Protein AF-A0A2S6S237-F1 (afdb_monomer_lite)

Sequence (365 aa):
MLPDSLKNNLSKVLPYLIGISIPSLVIGPAVMGIVLGISTVLLFCYPKQEKMFSFVKKSFSSPLTITLIIMLVFWFTSSMLSIDPIRSLEKWLRTIVLIIFSLFIYGRFAEEEHDRVIAIKTMVISTALVAILLGILMVGQKLYYQQIILFENLINWSRESNSLCLFMHCDLSRYKDFSQVLMCLLPIVIFSFKAESKRFRWLILSSIPFIIWIALYTETKSAALAAICGIMFLAIWLLIKKIKEKYAPTLILLLLTSLVFSTISFIKLLPQDVELKNNPNGIREYNIPFNIIGEHRQIIWSFSYDRFLQRPWLGFGPDVSGDIPGAKETVKGWHPSKYEKENPNWTENQRNFWNQEYIPSHPHS

Foldseek 3Di:
DDPLVVLVVLLLCLLLLLLLLLLCCQVNPVSSVVSLVSSLVSLVSHPPVVQLVVQLVVVCPDPVVVVVVVVLVLQLVLLCQFPHNVVLVVVSVVVVVVVSSVSSVVSVCVVDVPSVVSNLLSNLLSLLVSLLVVLVLLVVLVVVVVVCVVCVVPDPDDPDDPVVVVSVPPPLLSCLVVLLSLLLCLVSLVVCCPDDDPVSVVSSVSSVVSSVSSNVSNVRPNSVVSNVVVVVVVVLVVVLVPDDVVCSVVVVVVVVVVVVVVVVVVLVQAFQCQVCPPPPVQATDHSDDCVVPNPLVSSLVNVQVVQCVVPVRSGNGPPCCCVPPQQQDQRGNPDPVPCCVVCVPDDPVRVVVVSRDGSPPDPPD

Radius of gyration: 25.21 Å; chains: 1; bounding box: 72×55×65 Å

Secondary structure (DSSP, 8-state):
---HHHHHHHHHHHHHHHHHHTGGGGT-HHHHHHHHHHHHHHHTT-TTHHHHHHHHHHHTTSHHHHHHHHHHHHHHHHHHTSSSHHHHHHHHHHHHHHHHHHHHHHHHHHH-HHHHHHHHHHHHHHHHHHHHHHHHHHHHHHHHHHHHHHHHTT-------HHHHHHHT--GGGGHHHHHHHHHHHHHHHHGGG-S-HHHHHHHHHHHHHHHHHHHHTT-HHHHHHHHHHHHHHHHHHHHHHS-TTTHHHHHHHHHHHHHHHHHHHHTTS-S-TT-TT-TT-PPP-SS-TTTS-HHHHHHHHHHHHHHHHSTTT-S-TT-GGGSTTTTSB-TT---TTHHHH-TT--HHHHHHHT--BTT--S--

pLDDT: mean 78.23, std 15.14, range [26.08, 94.38]

Structure (mmCIF, N/CA/C/O backbone):
data_AF-A0A2S6S237-F1
#
_entry.id   AF-A0A2S6S237-F1
#
loop_
_atom_site.group_PDB
_atom_site.id
_atom_site.type_symbol
_atom_site.label_atom_id
_atom_site.label_alt_id
_atom_site.label_comp_id
_atom_site.label_asym_id
_atom_site.label_entity_id
_atom_site.label_seq_id
_atom_site.pdbx_PDB_ins_code
_atom_site.Cartn_x
_atom_site.Cartn_y
_atom_site.Cartn_z
_atom_site.occupancy
_atom_site.B_iso_or_equiv
_atom_site.auth_seq_id
_atom_site.auth_comp_id
_atom_site.auth_asym_id
_atom_site.auth_atom_id
_atom_site.pdbx_PDB_model_num
ATOM 1 N N . MET A 1 1 ? -27.966 -23.802 13.157 1.00 54.94 1 MET A N 1
ATOM 2 C CA . MET A 1 1 ? -27.940 -22.395 13.617 1.00 54.94 1 MET A CA 1
ATOM 3 C C . MET A 1 1 ? -27.073 -22.322 14.866 1.00 54.94 1 MET A C 1
ATOM 5 O O . MET A 1 1 ? -27.343 -23.062 15.800 1.00 54.94 1 MET A O 1
ATOM 9 N N . LEU A 1 2 ? -26.003 -21.520 14.867 1.00 62.53 2 LEU A N 1
ATOM 10 C CA . LEU A 1 2 ? -25.169 -21.323 16.063 1.00 62.53 2 LEU A CA 1
ATOM 11 C C . LEU A 1 2 ? -25.986 -20.616 17.166 1.00 62.53 2 LEU A C 1
ATOM 13 O O . LEU A 1 2 ? -26.713 -19.680 16.821 1.00 62.53 2 LEU A O 1
ATOM 17 N N . PRO A 1 3 ? -25.862 -21.010 18.450 1.00 75.56 3 PRO A N 1
ATOM 18 C CA . PRO A 1 3 ? -26.519 -20.321 19.560 1.00 75.56 3 PRO A CA 1
ATOM 19 C C . PRO A 1 3 ? -26.090 -18.853 19.616 1.00 75.56 3 PRO A C 1
ATOM 21 O O . PRO A 1 3 ? -24.909 -18.544 19.427 1.00 75.56 3 PRO A O 1
ATOM 24 N N . ASP A 1 4 ? -27.015 -17.943 19.915 1.00 70.38 4 ASP A N 1
ATOM 25 C CA . ASP A 1 4 ? -26.717 -16.505 19.901 1.00 70.38 4 ASP A CA 1
ATOM 26 C C . ASP A 1 4 ? -25.685 -16.100 20.964 1.00 70.38 4 ASP A C 1
ATOM 28 O O . ASP A 1 4 ? -24.886 -15.197 20.728 1.00 70.38 4 ASP A O 1
ATOM 32 N N . SER A 1 5 ? -25.599 -16.833 22.079 1.00 70.31 5 SER A N 1
ATOM 33 C CA . SER A 1 5 ? -24.532 -16.676 23.078 1.00 70.31 5 SER A CA 1
ATOM 34 C C . SER A 1 5 ? -23.140 -16.975 22.506 1.00 70.31 5 SER A C 1
ATOM 36 O O . SER A 1 5 ? -22.177 -16.260 22.792 1.00 70.31 5 SER A O 1
ATOM 38 N N . LEU A 1 6 ? -23.035 -17.992 21.646 1.00 70.69 6 LEU A N 1
ATOM 39 C CA . LEU A 1 6 ? -21.782 -18.407 21.023 1.00 70.69 6 LEU A CA 1
ATOM 40 C C . LEU A 1 6 ? -21.370 -17.436 19.908 1.00 70.69 6 LEU A C 1
ATOM 42 O O . LEU A 1 6 ? -20.205 -17.044 19.846 1.00 70.69 6 LEU A O 1
ATOM 46 N N . LYS A 1 7 ? -22.329 -16.949 19.105 1.00 73.25 7 LYS A N 1
ATOM 47 C CA . LYS A 1 7 ? -22.095 -15.861 18.134 1.00 73.25 7 LYS A CA 1
ATOM 48 C C . LYS A 1 7 ? -21.594 -14.587 18.813 1.00 73.25 7 LYS A C 1
ATOM 50 O O . LYS A 1 7 ? -20.672 -13.943 18.316 1.00 73.25 7 LYS A O 1
ATOM 55 N N . ASN A 1 8 ? -22.165 -14.240 19.967 1.00 75.12 8 ASN A N 1
ATOM 56 C CA . ASN A 1 8 ? -21.772 -13.039 20.697 1.00 75.12 8 ASN A CA 1
ATOM 57 C C . ASN A 1 8 ? -20.334 -13.150 21.229 1.00 75.12 8 ASN A C 1
ATOM 59 O O . ASN A 1 8 ? -19.550 -12.214 21.089 1.00 75.12 8 ASN A O 1
ATOM 63 N N . ASN A 1 9 ? -19.948 -14.310 21.768 1.00 78.44 9 ASN A N 1
ATOM 64 C CA . ASN A 1 9 ? -18.576 -14.546 22.224 1.00 78.44 9 ASN A CA 1
ATOM 65 C C . ASN A 1 9 ? -17.568 -14.564 21.068 1.00 78.44 9 ASN A C 1
ATOM 67 O O . ASN A 1 9 ? -16.509 -13.949 21.180 1.00 78.44 9 ASN A O 1
ATOM 71 N N . LEU A 1 10 ? -17.917 -15.185 19.939 1.00 76.31 10 LEU A N 1
ATOM 72 C CA . LEU A 1 10 ? -17.090 -15.180 18.730 1.00 76.31 10 LEU A CA 1
ATOM 73 C C . LEU A 1 10 ? -16.900 -13.764 18.167 1.00 76.31 10 LEU A C 1
ATOM 75 O O . LEU A 1 10 ? -15.798 -13.400 17.756 1.00 76.31 10 LEU A O 1
ATOM 79 N N . SER A 1 11 ? -17.938 -12.925 18.225 1.00 75.44 11 SER A N 1
ATOM 80 C CA . SER A 1 11 ? -17.853 -11.540 17.754 1.00 75.44 11 SER A CA 1
ATOM 81 C C . SER A 1 11 ? -16.895 -10.663 18.568 1.00 75.44 11 SER A C 1
ATOM 83 O O . SER A 1 11 ? -16.343 -9.712 18.024 1.00 75.44 11 SER A O 1
ATOM 85 N N . LYS A 1 12 ? -16.616 -11.008 19.835 1.00 84.12 12 LYS A N 1
ATOM 86 C CA . LYS A 1 12 ? -15.636 -10.288 20.670 1.00 84.12 12 LYS A CA 1
ATOM 87 C C . LYS A 1 12 ? -14.191 -10.507 20.218 1.00 84.12 12 LYS A C 1
ATOM 89 O O . LYS A 1 12 ? -13.335 -9.682 20.515 1.00 84.12 12 LYS A O 1
ATOM 94 N N . VAL A 1 13 ? -13.912 -11.603 19.509 1.00 89.12 13 VAL A N 1
ATOM 95 C CA . VAL A 1 13 ? -12.567 -11.933 19.003 1.00 89.12 13 VAL A CA 1
ATOM 96 C C . VAL A 1 13 ? -12.245 -11.155 17.722 1.00 89.12 13 VAL A C 1
ATOM 98 O O . VAL A 1 13 ? -11.087 -10.845 17.449 1.00 89.12 13 VAL A O 1
ATOM 101 N N . LEU A 1 14 ? -13.275 -10.776 16.964 1.00 89.81 14 LEU A N 1
ATOM 102 C CA . LEU A 1 14 ? -13.166 -10.059 15.695 1.00 89.81 14 LEU A CA 1
ATOM 103 C C . LEU A 1 14 ? -12.233 -8.828 15.727 1.00 89.81 14 LEU A C 1
ATOM 105 O O . LEU A 1 14 ? -11.327 -8.778 14.894 1.00 89.81 14 LEU A O 1
ATOM 109 N N . PRO A 1 15 ? -12.380 -7.848 16.644 1.00 91.31 15 PRO A N 1
ATOM 110 C CA . PRO A 1 15 ? -11.513 -6.669 16.647 1.00 91.31 15 PRO A CA 1
ATOM 111 C C . PRO A 1 15 ? -10.037 -7.018 16.881 1.00 91.31 15 PRO A C 1
ATOM 113 O O . PRO A 1 15 ? -9.161 -6.344 16.340 1.00 91.31 15 PRO A O 1
ATOM 116 N N . TYR A 1 16 ? -9.742 -8.092 17.621 1.00 93.81 16 TYR A N 1
ATOM 117 C CA . TYR A 1 16 ? -8.368 -8.554 17.814 1.00 93.81 16 TYR A CA 1
ATOM 118 C C . TYR A 1 16 ? -7.780 -9.126 16.525 1.00 93.81 16 TYR A C 1
ATOM 120 O O . TYR A 1 16 ? -6.659 -8.777 16.161 1.00 93.81 16 TYR A O 1
ATOM 128 N N . LEU A 1 17 ? -8.542 -9.953 15.803 1.00 93.31 17 LEU A N 1
ATOM 129 C CA . LEU A 1 17 ? -8.098 -10.521 14.527 1.00 93.31 17 LEU A CA 1
ATOM 130 C C . LEU A 1 17 ? -7.900 -9.440 13.461 1.00 93.31 17 LEU A C 1
ATOM 132 O O . LEU A 1 17 ? -6.879 -9.443 12.775 1.00 93.31 17 LEU A O 1
ATOM 136 N N . ILE A 1 18 ? -8.808 -8.460 13.384 1.00 92.06 18 ILE A N 1
ATOM 137 C CA . ILE A 1 18 ? -8.638 -7.300 12.498 1.00 92.06 18 ILE A CA 1
ATOM 138 C C . ILE A 1 18 ? -7.366 -6.531 12.877 1.00 92.06 18 ILE A C 1
ATOM 140 O O . ILE A 1 18 ? -6.578 -6.197 11.995 1.00 92.06 18 ILE A O 1
ATOM 144 N N . GLY A 1 19 ? -7.115 -6.302 14.169 1.00 91.25 19 GLY A N 1
ATOM 145 C CA . GLY A 1 19 ? -5.905 -5.617 14.627 1.00 91.25 19 GLY A CA 1
ATOM 146 C C . GLY A 1 19 ? -4.604 -6.370 14.313 1.00 91.25 19 GLY A C 1
ATOM 147 O O . GLY A 1 19 ? -3.621 -5.746 13.928 1.00 91.25 19 GLY A O 1
ATOM 148 N N . ILE A 1 20 ? -4.596 -7.702 14.429 1.00 94.38 20 ILE A N 1
ATOM 149 C CA . ILE A 1 20 ? -3.418 -8.557 14.164 1.00 94.38 20 ILE A CA 1
ATOM 150 C C . ILE A 1 20 ? -3.176 -8.765 12.661 1.00 94.38 20 ILE A C 1
ATOM 152 O O . ILE A 1 20 ? -2.055 -9.077 12.254 1.00 94.38 20 ILE A O 1
ATOM 156 N N . SER A 1 21 ? -4.201 -8.576 11.827 1.00 92.56 21 SER A N 1
ATOM 157 C CA . SER A 1 21 ? -4.123 -8.862 10.393 1.00 92.56 21 SER A CA 1
ATOM 158 C C . SER A 1 21 ? -2.950 -8.160 9.702 1.00 92.56 21 SER A C 1
ATOM 160 O O . SER A 1 21 ? -2.139 -8.830 9.069 1.00 92.56 21 SER A O 1
ATOM 162 N N . ILE A 1 22 ? -2.785 -6.847 9.878 1.00 90.19 22 ILE A N 1
ATOM 163 C CA . ILE A 1 22 ? -1.736 -6.090 9.182 1.00 90.19 22 ILE A CA 1
ATOM 164 C C . ILE A 1 22 ? -0.331 -6.499 9.666 1.00 90.19 22 ILE A C 1
ATOM 166 O O . ILE A 1 22 ? 0.509 -6.810 8.822 1.00 90.19 22 ILE A O 1
ATOM 170 N N . PRO A 1 23 ? -0.044 -6.595 10.982 1.00 91.56 23 PRO A N 1
ATOM 171 C CA . PRO A 1 23 ? 1.282 -7.014 11.447 1.00 91.56 23 PRO A CA 1
ATOM 172 C C . PRO A 1 23 ? 1.649 -8.454 11.086 1.00 91.56 23 PRO A C 1
ATOM 174 O O . PRO A 1 23 ? 2.832 -8.764 10.974 1.00 91.56 23 PRO A O 1
ATOM 177 N N . SER A 1 24 ? 0.664 -9.325 10.835 1.00 92.19 24 SER A N 1
ATOM 178 C CA . SER A 1 24 ? 0.921 -10.696 10.372 1.00 92.19 24 SER A CA 1
ATOM 179 C C . SER A 1 24 ? 1.557 -10.774 8.975 1.00 92.19 24 SER A C 1
ATOM 181 O O . SER A 1 24 ? 2.115 -11.814 8.620 1.00 92.19 24 SER A O 1
ATOM 183 N N . LEU A 1 25 ? 1.569 -9.667 8.217 1.00 90.19 25 LEU A N 1
ATOM 184 C CA . LEU A 1 25 ? 2.283 -9.558 6.942 1.00 90.19 25 LEU A CA 1
ATOM 185 C C . LEU A 1 25 ? 3.783 -9.856 7.077 1.00 90.19 25 LEU A C 1
ATOM 187 O O . LEU A 1 25 ? 4.385 -10.315 6.111 1.00 90.19 25 LEU A O 1
ATOM 191 N N . VAL A 1 26 ? 4.371 -9.664 8.265 1.00 88.88 26 VAL A N 1
ATOM 192 C CA . VAL A 1 26 ? 5.769 -10.039 8.533 1.00 88.88 26 VAL A CA 1
ATOM 193 C C . VAL A 1 26 ? 6.033 -11.527 8.273 1.00 88.88 26 VAL A C 1
ATOM 195 O O . VAL A 1 26 ? 7.129 -11.889 7.871 1.00 88.88 26 VAL A O 1
ATOM 198 N N . ILE A 1 27 ? 5.031 -12.389 8.475 1.00 88.31 27 ILE A N 1
ATOM 199 C CA . ILE A 1 27 ? 5.134 -13.831 8.211 1.00 88.31 27 ILE A CA 1
ATOM 200 C C . ILE A 1 27 ? 4.902 -14.105 6.721 1.00 88.31 27 ILE A C 1
ATOM 202 O O . ILE A 1 27 ? 5.556 -14.955 6.124 1.00 88.31 27 ILE A O 1
ATOM 206 N N . GLY A 1 28 ? 3.966 -13.372 6.118 1.00 86.31 28 GLY A N 1
ATOM 207 C CA . GLY A 1 28 ? 3.741 -13.357 4.680 1.00 86.31 28 GLY A CA 1
ATOM 208 C C . GLY A 1 28 ? 2.303 -12.983 4.301 1.00 86.31 28 GLY A C 1
ATOM 209 O O . GLY A 1 28 ? 1.390 -13.070 5.132 1.00 86.31 28 GLY A O 1
ATOM 210 N N . PRO A 1 29 ? 2.055 -12.619 3.028 1.00 85.50 29 PRO A N 1
ATOM 211 C CA . PRO A 1 29 ? 0.730 -12.202 2.557 1.00 85.50 29 PRO A CA 1
ATOM 212 C C . PRO A 1 29 ? -0.359 -13.267 2.740 1.00 85.50 29 PRO A C 1
ATOM 214 O O . PRO A 1 29 ? -1.517 -12.930 2.980 1.00 85.50 29 PRO A O 1
ATOM 217 N N . ALA A 1 30 ? 0.007 -14.551 2.662 1.00 88.50 30 ALA A N 1
ATOM 218 C CA . ALA A 1 30 ? -0.920 -15.662 2.864 1.00 88.50 30 ALA A CA 1
ATOM 219 C C . ALA A 1 30 ? -1.476 -15.694 4.296 1.00 88.50 30 ALA A C 1
ATOM 221 O O . ALA A 1 30 ? -2.680 -15.853 4.482 1.00 88.50 30 ALA A O 1
ATOM 222 N N . VAL A 1 31 ? -0.626 -15.476 5.305 1.00 91.06 31 VAL A N 1
ATOM 223 C CA . VAL A 1 31 ? -1.045 -15.469 6.716 1.00 91.06 31 VAL A CA 1
ATOM 224 C C . VAL A 1 31 ? -1.962 -14.283 6.995 1.00 91.06 31 VAL A C 1
ATOM 226 O O . VAL A 1 31 ? -3.029 -14.468 7.578 1.00 91.06 31 VAL A O 1
ATOM 229 N N . MET A 1 32 ? -1.617 -13.097 6.486 1.00 90.62 32 MET A N 1
ATOM 230 C CA . MET A 1 32 ? -2.509 -11.933 6.528 1.00 90.62 32 MET A CA 1
ATOM 231 C C . MET A 1 32 ? -3.868 -12.242 5.889 1.00 90.62 32 MET A C 1
ATOM 233 O O . MET A 1 32 ? -4.909 -11.939 6.475 1.00 90.62 32 MET A O 1
ATOM 237 N N . GLY A 1 33 ? -3.866 -12.886 4.719 1.00 88.00 33 GLY A N 1
ATOM 238 C CA . GLY A 1 33 ? -5.080 -13.314 4.028 1.00 88.00 33 GLY A CA 1
ATOM 239 C C . GLY A 1 33 ? -5.934 -14.275 4.858 1.00 88.00 33 GLY A C 1
ATOM 240 O O . GLY A 1 33 ? -7.145 -14.087 4.937 1.00 88.00 33 GLY A O 1
ATOM 241 N N . ILE A 1 34 ? -5.320 -15.251 5.533 1.00 91.19 34 ILE A N 1
ATOM 242 C CA . ILE A 1 34 ? -6.022 -16.198 6.414 1.00 91.19 34 ILE A CA 1
ATOM 243 C C . ILE A 1 34 ? -6.649 -15.468 7.607 1.00 91.19 34 ILE A C 1
ATOM 245 O O . ILE A 1 34 ? -7.831 -15.664 7.889 1.00 91.19 34 ILE A O 1
ATOM 249 N N . VAL A 1 35 ? -5.900 -14.592 8.286 1.00 93.06 35 VAL A N 1
ATOM 250 C CA . VAL A 1 35 ? -6.409 -13.832 9.443 1.00 93.06 35 VAL A CA 1
ATOM 251 C C . VAL A 1 35 ? -7.583 -12.931 9.036 1.00 93.06 35 VAL A C 1
ATOM 253 O O . VAL A 1 35 ? -8.603 -12.883 9.733 1.00 93.06 35 VAL A O 1
ATOM 256 N N . LEU A 1 36 ? -7.489 -12.260 7.884 1.00 89.38 36 LEU A N 1
ATOM 257 C CA . LEU A 1 36 ? -8.592 -11.469 7.328 1.00 89.38 36 LEU A CA 1
ATOM 258 C C . LEU A 1 36 ? -9.774 -12.343 6.896 1.00 89.38 36 LEU A C 1
ATOM 260 O O . LEU A 1 36 ? -10.922 -11.981 7.155 1.00 89.38 36 LEU A O 1
ATOM 264 N N . GLY A 1 37 ? -9.523 -13.507 6.298 1.00 89.12 37 GLY A N 1
ATOM 265 C CA . GLY A 1 37 ? -10.558 -14.463 5.907 1.00 89.12 37 GLY A CA 1
ATOM 266 C C . GLY A 1 37 ? -11.365 -14.952 7.109 1.00 89.12 37 GLY A C 1
ATOM 267 O O . GLY A 1 37 ? -12.593 -14.871 7.104 1.00 89.12 37 GLY A O 1
ATOM 268 N N . ILE A 1 38 ? -10.688 -15.345 8.192 1.00 90.62 38 ILE A N 1
ATOM 269 C CA . ILE A 1 38 ? -11.340 -15.727 9.455 1.00 90.62 38 ILE A CA 1
ATOM 270 C C . ILE A 1 38 ? -12.128 -14.542 10.028 1.00 90.62 38 ILE A C 1
ATOM 272 O O . ILE A 1 38 ? -13.285 -14.701 10.417 1.00 90.62 38 ILE A O 1
ATOM 276 N N . SER A 1 39 ? -11.545 -13.339 10.021 1.00 89.75 39 SER A N 1
ATOM 277 C CA . SER A 1 39 ? -12.241 -12.116 10.451 1.00 89.75 39 SER A CA 1
ATOM 278 C C . SER A 1 39 ? -13.519 -11.874 9.641 1.00 89.75 39 SER A C 1
ATOM 280 O O . SER A 1 39 ? -14.543 -11.495 10.201 1.00 89.75 39 SER A O 1
ATOM 282 N N . THR A 1 40 ? -13.494 -12.157 8.338 1.00 86.56 40 THR A N 1
ATOM 283 C CA . THR A 1 40 ? -14.654 -12.034 7.445 1.00 86.56 40 THR A CA 1
ATOM 284 C C . THR A 1 40 ? -15.767 -12.992 7.838 1.00 86.56 40 THR A C 1
ATOM 286 O O . THR A 1 40 ? -16.915 -12.580 7.994 1.00 86.56 40 THR A O 1
ATOM 289 N N . VAL A 1 41 ? -15.437 -14.265 8.059 1.00 88.19 41 VAL A N 1
ATOM 290 C CA . VAL A 1 41 ? -16.420 -15.273 8.480 1.00 88.19 41 VAL A CA 1
ATOM 291 C C . VAL A 1 41 ? -17.057 -14.879 9.815 1.00 88.19 41 VAL A C 1
ATOM 293 O O . VAL A 1 41 ? -18.275 -14.974 9.971 1.00 88.19 41 VAL A O 1
ATOM 296 N N . LEU A 1 42 ? -16.263 -14.362 10.756 1.00 87.31 42 LEU A N 1
ATOM 297 C CA . LEU A 1 42 ? -16.761 -13.896 12.052 1.00 87.31 42 LEU A CA 1
ATOM 298 C C . LEU A 1 42 ? -17.639 -12.645 11.940 1.00 87.31 42 LEU A C 1
ATOM 300 O O . LEU A 1 42 ? -18.628 -12.529 12.665 1.00 87.31 42 LEU A O 1
ATOM 304 N N . LEU A 1 43 ? -17.326 -11.742 11.009 1.00 86.75 43 LEU A N 1
ATOM 305 C CA . LEU A 1 43 ? -18.140 -10.565 10.705 1.00 86.75 43 LEU A CA 1
ATOM 306 C C . LEU A 1 43 ? -19.552 -10.970 10.248 1.00 86.75 43 LEU A C 1
ATOM 308 O O . LEU A 1 43 ? -20.537 -10.417 10.735 1.00 86.75 43 LEU A O 1
ATOM 312 N N . PHE A 1 44 ? -19.664 -12.000 9.403 1.00 83.81 44 PHE A N 1
ATOM 313 C CA . PHE A 1 44 ? -20.946 -12.581 8.973 1.00 83.81 44 PHE A CA 1
ATOM 314 C C . PHE A 1 44 ? -21.590 -13.526 9.999 1.00 83.81 44 PHE A C 1
ATOM 316 O O . PHE A 1 44 ? -22.696 -14.010 9.774 1.00 83.81 44 PHE A O 1
ATOM 323 N N . CYS A 1 45 ? -20.950 -13.787 11.139 1.00 82.38 45 CYS A N 1
ATOM 324 C CA . CYS A 1 45 ? -21.567 -14.480 12.277 1.00 82.38 45 CYS A CA 1
ATOM 325 C C . CYS A 1 45 ? -22.123 -13.506 13.328 1.00 82.38 45 CYS A C 1
ATOM 327 O O . CYS A 1 45 ? -22.737 -13.939 14.305 1.00 82.38 45 CYS A O 1
ATOM 329 N N . TYR A 1 46 ? -21.909 -12.200 13.152 1.00 80.12 46 TYR A N 1
ATOM 330 C CA . TYR A 1 46 ? -22.319 -11.170 14.102 1.00 80.12 46 TYR A CA 1
ATOM 331 C C . TYR A 1 46 ? -23.851 -11.129 14.262 1.00 80.12 46 TYR A C 1
ATOM 333 O O . TYR A 1 46 ? -24.543 -11.216 13.259 1.00 80.12 46 TYR A O 1
ATOM 341 N N . PRO A 1 47 ? -24.427 -10.993 15.470 1.00 76.75 47 PRO A N 1
ATOM 342 C CA . PRO A 1 47 ? -25.885 -10.995 15.636 1.00 76.75 47 PRO A CA 1
ATOM 343 C C . PRO A 1 47 ? -26.606 -9.736 15.114 1.00 76.75 47 PRO A C 1
ATOM 345 O O . PRO A 1 47 ? -27.736 -9.853 14.655 1.00 76.75 47 PRO A O 1
ATOM 348 N N . LYS A 1 48 ? -25.994 -8.537 15.120 1.00 79.88 48 LYS A N 1
ATOM 349 C CA . LYS A 1 48 ? -26.659 -7.294 14.648 1.00 79.88 48 LYS A CA 1
ATOM 350 C C . LYS A 1 48 ? -26.330 -6.961 13.181 1.00 79.88 48 LYS A C 1
ATOM 352 O O . LYS A 1 48 ? -26.007 -5.817 12.859 1.00 79.88 48 LYS A O 1
ATOM 357 N N . GLN A 1 49 ? -26.382 -7.952 12.287 1.00 80.62 49 GLN A N 1
ATOM 358 C CA . GLN A 1 49 ? -26.010 -7.766 10.870 1.00 80.62 49 GLN A CA 1
ATOM 359 C C . GLN A 1 49 ? -26.874 -6.720 10.184 1.00 80.62 49 GLN A C 1
ATOM 361 O O . GLN A 1 49 ? -26.358 -5.923 9.415 1.00 80.62 49 GLN A O 1
ATOM 366 N N . GLU A 1 50 ? -28.166 -6.676 10.498 1.00 82.88 50 GLU A N 1
ATOM 367 C CA . GLU A 1 50 ? -29.115 -5.759 9.864 1.00 82.88 50 GLU A CA 1
ATOM 368 C C . GLU A 1 50 ? -28.677 -4.295 9.977 1.00 82.88 50 GLU A C 1
ATOM 370 O O . GLU A 1 50 ? -28.739 -3.553 8.998 1.00 82.88 50 GLU A O 1
ATOM 375 N N . LYS A 1 51 ? -28.138 -3.893 11.136 1.00 82.00 51 LYS A N 1
ATOM 376 C CA . LYS A 1 51 ? -27.606 -2.539 11.339 1.00 82.00 51 LYS A CA 1
ATOM 377 C C . LYS A 1 51 ? -26.378 -2.282 10.472 1.00 82.00 51 LYS A C 1
ATOM 379 O O . LYS A 1 51 ? -26.330 -1.279 9.766 1.00 82.00 51 LYS A O 1
ATOM 384 N N . MET A 1 52 ? -25.447 -3.233 10.434 1.00 83.00 52 MET A N 1
ATOM 385 C CA . MET A 1 52 ? -24.262 -3.172 9.575 1.00 83.00 52 MET A CA 1
ATOM 386 C C . MET A 1 52 ? -24.638 -3.093 8.084 1.00 83.00 52 MET A C 1
ATOM 388 O O . MET A 1 52 ? -24.119 -2.246 7.360 1.00 83.00 52 MET A O 1
ATOM 392 N N . PHE A 1 53 ? -25.585 -3.911 7.620 1.00 85.44 53 PHE A N 1
ATOM 393 C CA . PHE A 1 53 ? -26.098 -3.858 6.248 1.00 85.44 53 PHE A CA 1
ATOM 394 C C . PHE A 1 53 ? -26.804 -2.532 5.955 1.00 85.44 53 PHE A C 1
ATOM 396 O O . PHE A 1 53 ? -26.620 -1.968 4.876 1.00 85.44 53 PHE A O 1
ATOM 403 N N . SER A 1 54 ? -27.566 -1.996 6.912 1.00 85.94 54 SER A N 1
ATOM 404 C CA . SER A 1 54 ? -28.206 -0.687 6.767 1.00 85.94 54 SER A CA 1
ATOM 405 C C . SER A 1 54 ? -27.175 0.437 6.629 1.00 85.94 54 SER A C 1
ATOM 407 O O . SER A 1 54 ? -27.335 1.308 5.773 1.00 85.94 54 SER A O 1
ATOM 409 N N . PHE A 1 55 ? -26.074 0.373 7.387 1.00 86.25 55 PHE A N 1
ATOM 410 C CA . PHE A 1 55 ? -24.958 1.306 7.288 1.00 86.25 55 PHE A CA 1
ATOM 411 C C . PHE A 1 55 ? -24.282 1.223 5.915 1.00 86.25 55 PHE A C 1
ATOM 413 O O . PHE A 1 55 ? -24.066 2.248 5.262 1.00 86.25 55 PHE A O 1
ATOM 420 N N . VAL A 1 56 ? -23.997 0.008 5.439 1.00 86.19 56 VAL A N 1
ATOM 421 C CA . VAL A 1 56 ? -23.396 -0.212 4.117 1.00 86.19 56 VAL A CA 1
ATOM 422 C C . VAL A 1 56 ? -24.320 0.327 3.024 1.00 86.19 56 VAL A C 1
ATOM 424 O O . VAL A 1 56 ? -23.879 1.109 2.184 1.00 86.19 56 VAL A O 1
ATOM 427 N N . LYS A 1 57 ? -25.622 0.025 3.090 1.00 88.50 57 LYS A N 1
ATOM 428 C CA . LYS A 1 57 ? -26.632 0.545 2.156 1.00 88.50 57 LYS A CA 1
ATOM 429 C C . LYS A 1 57 ? -26.683 2.074 2.154 1.00 88.50 57 LYS A C 1
ATOM 431 O O . LYS A 1 57 ? -26.737 2.679 1.089 1.00 88.50 57 LYS A O 1
ATOM 436 N N . LYS A 1 58 ? -26.624 2.705 3.328 1.00 87.81 58 LYS A N 1
ATOM 437 C CA . LYS A 1 58 ? -26.592 4.170 3.454 1.00 87.81 58 LYS A CA 1
ATOM 438 C C . LYS A 1 58 ? -25.296 4.759 2.886 1.00 87.81 58 LYS A C 1
ATOM 440 O O . LYS A 1 58 ? -25.320 5.829 2.284 1.00 87.81 58 LYS A O 1
ATOM 445 N N . SER A 1 59 ? -24.184 4.037 3.020 1.00 87.19 59 SER A N 1
ATOM 446 C CA . SER A 1 59 ? -22.881 4.441 2.478 1.00 87.19 59 SER A CA 1
ATOM 447 C C . SER A 1 59 ? -22.865 4.488 0.950 1.00 87.19 59 SER A C 1
ATOM 449 O O . SER A 1 59 ? -22.154 5.317 0.387 1.00 87.19 59 SER A O 1
ATOM 451 N N . PHE A 1 60 ? -23.685 3.680 0.268 1.00 85.81 60 PHE A N 1
ATOM 452 C CA . PHE A 1 60 ? -23.814 3.721 -1.195 1.00 85.81 60 PHE A CA 1
ATOM 453 C C . PHE A 1 60 ? -24.366 5.044 -1.739 1.00 85.81 60 PHE A C 1
ATOM 455 O O . PHE A 1 60 ? -24.094 5.384 -2.886 1.00 85.81 60 PHE A O 1
ATOM 462 N N . SER A 1 61 ? -25.080 5.823 -0.924 1.00 86.88 61 SER A N 1
ATOM 463 C CA . SER A 1 61 ? -25.588 7.144 -1.315 1.00 86.88 61 SER A CA 1
ATOM 464 C C . SER A 1 61 ? -24.585 8.282 -1.084 1.00 86.88 61 SER A C 1
ATOM 466 O O . SER A 1 61 ? -24.878 9.429 -1.415 1.00 86.88 61 SER A O 1
ATOM 468 N N . SER A 1 62 ? -23.412 8.001 -0.506 1.00 88.12 62 SER A N 1
ATOM 469 C CA . SER A 1 62 ? -22.370 9.011 -0.302 1.00 88.12 62 SER A CA 1
ATOM 470 C C . SER A 1 62 ? -21.787 9.476 -1.644 1.00 88.12 62 SER A C 1
ATOM 472 O O . SER A 1 62 ? -21.474 8.622 -2.480 1.00 88.12 62 SER A O 1
ATOM 474 N N . PRO A 1 63 ? -21.534 10.787 -1.843 1.00 87.06 63 PRO A N 1
ATOM 475 C CA . PRO A 1 63 ? -20.849 11.299 -3.033 1.00 87.06 63 PRO A CA 1
ATOM 476 C C . PRO A 1 63 ? -19.520 10.589 -3.322 1.00 87.06 63 PRO A C 1
ATOM 478 O O . PRO A 1 63 ? -19.187 10.355 -4.478 1.00 87.06 63 PRO A O 1
ATOM 481 N N . LEU A 1 64 ? -18.791 10.188 -2.275 1.00 85.75 64 LEU A N 1
ATOM 482 C CA . LEU A 1 64 ? -17.527 9.458 -2.402 1.00 85.75 64 LEU A CA 1
ATOM 483 C C . LEU A 1 64 ? -17.741 8.037 -2.943 1.00 85.75 64 LEU A C 1
ATOM 485 O O . LEU A 1 64 ? -16.976 7.556 -3.771 1.00 85.75 64 LEU A O 1
ATOM 489 N N . THR A 1 65 ? -18.801 7.357 -2.514 1.00 88.50 65 THR A N 1
ATOM 490 C CA . THR A 1 65 ? -19.114 6.020 -3.031 1.00 88.50 65 THR A CA 1
ATOM 491 C C . THR A 1 65 ? -19.582 6.092 -4.480 1.00 88.50 65 THR A C 1
ATOM 493 O O . THR A 1 65 ? -19.225 5.229 -5.274 1.00 88.50 65 THR A O 1
ATOM 496 N N . ILE A 1 66 ? -20.308 7.148 -4.856 1.00 89.56 66 ILE A N 1
ATOM 497 C CA . ILE A 1 66 ? -20.707 7.387 -6.248 1.00 89.56 66 ILE A CA 1
ATOM 498 C C . ILE A 1 66 ? -19.471 7.591 -7.133 1.00 89.56 66 ILE A C 1
ATOM 500 O O . ILE A 1 66 ? -19.369 6.953 -8.179 1.00 89.56 66 ILE A O 1
ATOM 504 N N . THR A 1 67 ? -18.500 8.413 -6.716 1.00 90.88 67 THR A N 1
ATOM 505 C CA . THR A 1 67 ? -17.257 8.590 -7.488 1.00 90.88 67 THR A CA 1
ATOM 506 C C . THR A 1 67 ? -16.445 7.299 -7.573 1.00 90.88 67 THR A C 1
ATOM 508 O O . THR A 1 67 ? -15.927 6.986 -8.645 1.00 90.88 67 THR A O 1
ATOM 511 N N . LEU A 1 68 ? -16.390 6.504 -6.498 1.00 91.44 68 LEU A N 1
ATOM 512 C CA . LEU A 1 68 ? -15.779 5.171 -6.525 1.00 91.44 68 LEU A CA 1
ATOM 513 C C . LEU A 1 68 ? -16.489 4.223 -7.499 1.00 91.44 68 LEU A C 1
ATOM 515 O O . LEU A 1 68 ? -15.815 3.515 -8.239 1.00 91.44 68 LEU A O 1
ATOM 519 N N . ILE A 1 69 ? -17.824 4.214 -7.539 1.00 92.00 69 ILE A N 1
ATOM 520 C CA . ILE A 1 69 ? -18.591 3.390 -8.487 1.00 92.00 69 ILE A CA 1
ATOM 521 C C . ILE A 1 69 ? -18.293 3.817 -9.922 1.00 92.00 69 ILE A C 1
ATOM 523 O O . ILE A 1 69 ? -18.010 2.961 -10.756 1.00 92.00 69 ILE A O 1
ATOM 527 N N . ILE A 1 70 ? -18.295 5.123 -10.206 1.00 92.00 70 ILE A N 1
ATOM 528 C CA . ILE A 1 70 ? -17.941 5.650 -11.531 1.00 92.00 70 ILE A CA 1
ATOM 529 C C . ILE A 1 70 ? -16.534 5.177 -11.920 1.00 92.00 70 ILE A C 1
ATOM 531 O O . ILE A 1 70 ? -16.350 4.622 -13.002 1.00 92.00 70 ILE A O 1
ATOM 535 N N . MET A 1 71 ? -15.555 5.315 -11.019 1.00 90.94 71 MET A N 1
ATOM 536 C CA . MET A 1 71 ? -14.190 4.830 -11.238 1.00 90.94 71 MET A CA 1
ATOM 537 C C . MET A 1 71 ? -14.155 3.319 -11.517 1.00 90.94 71 MET A C 1
ATOM 539 O O . MET A 1 71 ? -13.504 2.890 -12.468 1.00 90.94 71 MET A O 1
ATOM 543 N N . LEU A 1 72 ? -14.884 2.510 -10.740 1.00 92.31 72 LEU A N 1
ATOM 544 C CA . LEU A 1 72 ? -14.960 1.059 -10.927 1.00 92.31 72 LEU A CA 1
ATOM 545 C C . LEU A 1 72 ? -15.600 0.669 -12.265 1.00 92.31 72 LEU A C 1
ATOM 547 O O . LEU A 1 72 ? -15.169 -0.318 -12.856 1.00 92.31 72 LEU A O 1
ATOM 551 N N . VAL A 1 73 ? -16.572 1.435 -12.768 1.00 92.38 73 VAL A N 1
ATOM 552 C CA . VAL A 1 73 ? -17.181 1.231 -14.096 1.00 92.38 73 VAL A CA 1
ATOM 553 C C . VAL A 1 73 ? -16.186 1.547 -15.216 1.00 92.38 73 VAL A C 1
ATOM 555 O O . VAL A 1 73 ? -16.057 0.774 -16.170 1.00 92.38 73 VAL A O 1
ATOM 558 N N . PHE A 1 74 ? -15.422 2.636 -15.090 1.00 90.81 74 PHE A N 1
ATOM 559 C CA . PHE A 1 74 ? -14.339 2.929 -16.033 1.00 90.81 74 PHE A CA 1
ATOM 560 C C . PHE A 1 74 ? -13.266 1.836 -16.011 1.00 90.81 74 PHE A C 1
ATOM 562 O O . PHE A 1 74 ? -12.830 1.377 -17.067 1.00 90.81 74 PHE A O 1
ATOM 569 N N . TRP A 1 75 ? -12.886 1.354 -14.826 1.00 90.94 75 TRP A N 1
ATOM 570 C CA . TRP A 1 75 ? -11.927 0.258 -14.689 1.00 90.94 75 TRP A CA 1
ATOM 571 C C . TRP A 1 75 ? -12.463 -1.073 -15.210 1.00 90.94 75 TRP A C 1
ATOM 573 O O . TRP A 1 75 ? -11.693 -1.849 -15.767 1.00 90.94 75 TRP A O 1
ATOM 583 N N . PHE A 1 76 ? -13.763 -1.337 -15.083 1.00 93.31 76 PHE A N 1
ATOM 584 C CA . PHE A 1 76 ? -14.396 -2.508 -15.686 1.00 93.31 76 PHE A CA 1
ATOM 585 C C . PHE A 1 76 ? -14.278 -2.460 -17.210 1.00 93.31 76 PHE A C 1
ATOM 587 O O . PHE A 1 76 ? -13.833 -3.420 -17.834 1.00 93.31 76 PHE A O 1
ATOM 594 N N . THR A 1 77 ? -14.591 -1.303 -17.796 1.00 91.88 77 THR A N 1
ATOM 595 C CA . THR A 1 77 ? -14.477 -1.068 -19.242 1.00 91.88 77 THR A CA 1
ATOM 596 C C . THR A 1 77 ? -13.028 -1.221 -19.714 1.00 91.88 77 THR A C 1
ATOM 598 O O . THR A 1 77 ? -12.764 -1.898 -20.705 1.00 91.88 77 THR A O 1
ATOM 601 N N . SER A 1 78 ? -12.075 -0.661 -18.965 1.00 91.25 78 SER A N 1
ATOM 602 C CA . SER A 1 78 ? -10.635 -0.841 -19.195 1.00 91.25 78 SER A CA 1
ATOM 603 C C . SER A 1 78 ? -10.206 -2.311 -19.095 1.00 91.25 78 SER A C 1
ATOM 605 O O . SER A 1 78 ? -9.438 -2.782 -19.927 1.00 91.25 78 SER A O 1
ATOM 607 N N . SER A 1 79 ? -10.743 -3.062 -18.128 1.00 91.75 79 SER A N 1
ATOM 608 C CA . SER A 1 79 ? -10.426 -4.484 -17.931 1.00 91.75 79 SER A CA 1
ATOM 609 C C . SER A 1 79 ? -10.972 -5.362 -19.058 1.00 91.75 79 SER A C 1
ATOM 611 O O . SER A 1 79 ? -10.287 -6.278 -19.493 1.00 91.75 79 SER A O 1
ATOM 613 N N . MET A 1 80 ? -12.171 -5.065 -19.572 1.00 91.44 80 MET A N 1
ATOM 614 C CA . MET A 1 80 ? -12.753 -5.748 -20.738 1.00 91.44 80 MET A CA 1
ATOM 615 C C . MET A 1 80 ? -11.927 -5.535 -22.012 1.00 91.44 80 MET A C 1
ATOM 617 O O . MET A 1 80 ? -11.797 -6.444 -22.825 1.00 91.44 80 MET A O 1
ATOM 621 N N . LEU A 1 81 ? -11.373 -4.332 -22.180 1.00 89.56 81 LEU A N 1
ATOM 622 C CA . LEU A 1 81 ? -10.579 -3.926 -23.347 1.00 89.56 81 LEU A CA 1
ATOM 623 C C . LEU A 1 81 ? -9.064 -4.109 -23.133 1.00 89.56 81 LEU A C 1
ATOM 625 O O . LEU A 1 81 ? -8.248 -3.578 -23.897 1.00 89.56 81 LEU A O 1
ATOM 629 N N . SER A 1 82 ? -8.700 -4.845 -22.081 1.00 90.31 82 SER A N 1
ATOM 630 C CA . SER A 1 82 ? -7.323 -5.157 -21.719 1.00 90.31 82 SER A CA 1
ATOM 631 C C . SER A 1 82 ? -6.664 -6.101 -22.726 1.00 90.31 82 SER A C 1
ATOM 633 O O . SER A 1 82 ? -7.341 -6.817 -23.463 1.00 90.31 82 SER A O 1
ATOM 635 N N . ILE A 1 83 ? -5.329 -6.120 -22.735 1.00 88.00 83 ILE A N 1
ATOM 636 C CA . ILE A 1 83 ? -4.539 -7.127 -23.465 1.00 88.00 83 ILE A CA 1
ATOM 637 C C . ILE A 1 83 ? -4.833 -8.535 -22.924 1.00 88.00 83 ILE A C 1
ATOM 639 O O . ILE A 1 83 ? -4.959 -9.476 -23.703 1.00 88.00 83 ILE A O 1
ATOM 643 N N . ASP A 1 84 ? -4.979 -8.658 -21.603 1.00 89.38 84 ASP A N 1
ATOM 644 C CA . ASP A 1 84 ? -5.391 -9.889 -20.926 1.00 89.38 84 ASP A CA 1
ATOM 645 C C . ASP A 1 84 ? -6.646 -9.606 -20.083 1.00 89.38 84 ASP A C 1
ATOM 647 O O . ASP A 1 84 ? -6.551 -9.217 -18.910 1.00 89.38 84 ASP A O 1
ATOM 651 N N . PRO A 1 85 ? -7.845 -9.770 -20.675 1.00 90.44 85 PRO A N 1
ATOM 652 C CA . PRO A 1 85 ? -9.094 -9.488 -19.985 1.00 90.44 85 PRO A CA 1
ATOM 653 C C . PRO A 1 85 ? -9.303 -10.353 -18.744 1.00 90.44 85 PRO A C 1
ATOM 655 O O . PRO A 1 85 ? -9.837 -9.864 -17.753 1.00 90.44 85 PRO A O 1
ATOM 658 N N . ILE A 1 86 ? -8.876 -11.620 -18.759 1.00 92.38 86 ILE A N 1
ATOM 659 C CA . ILE A 1 86 ? -9.127 -12.555 -17.652 1.00 92.38 86 ILE A CA 1
ATOM 660 C C . ILE A 1 86 ? -8.343 -12.108 -16.420 1.00 92.38 86 ILE A C 1
ATOM 662 O O . ILE A 1 86 ? -8.926 -11.934 -15.344 1.00 92.38 86 ILE A O 1
ATOM 666 N N . ARG A 1 87 ? -7.041 -11.852 -16.585 1.00 87.81 87 ARG A N 1
ATOM 667 C CA . ARG A 1 87 ? -6.184 -11.387 -15.491 1.00 87.81 87 ARG A CA 1
ATOM 668 C C . ARG A 1 87 ? -6.625 -10.021 -14.970 1.00 87.81 87 ARG A C 1
ATOM 670 O O . ARG A 1 87 ? -6.741 -9.827 -13.758 1.00 87.81 87 ARG A O 1
ATOM 677 N N . SER A 1 88 ? -6.926 -9.082 -15.867 1.00 91.50 88 SER A N 1
ATOM 678 C CA . SER A 1 88 ? -7.409 -7.753 -15.481 1.00 91.50 88 SER A CA 1
ATOM 679 C C . SER A 1 88 ? -8.736 -7.810 -14.715 1.00 91.50 88 SER A C 1
ATOM 681 O O . SER A 1 88 ? -8.885 -7.131 -13.694 1.00 91.50 88 SER A O 1
ATOM 683 N N . LEU A 1 89 ? -9.679 -8.654 -15.146 1.00 93.06 89 LEU A N 1
ATOM 684 C CA . LEU A 1 89 ? -10.957 -8.844 -14.456 1.00 93.06 89 LEU A CA 1
ATOM 685 C C . LEU A 1 89 ? -10.800 -9.487 -13.085 1.00 93.06 89 LEU A C 1
ATOM 687 O O . LEU A 1 89 ? -11.484 -9.069 -12.150 1.00 93.06 89 LEU A O 1
ATOM 691 N N . GLU A 1 90 ? -9.900 -10.461 -12.938 1.00 92.62 90 GLU A N 1
ATOM 692 C CA . GLU A 1 90 ? -9.590 -11.064 -11.640 1.00 92.62 90 GLU A CA 1
ATOM 693 C C . GLU A 1 90 ? -9.155 -9.984 -10.635 1.00 92.62 90 GLU A C 1
ATOM 695 O O . GLU A 1 90 ? -9.664 -9.927 -9.510 1.00 92.62 90 GLU A O 1
ATOM 700 N N . LYS A 1 91 ? -8.257 -9.074 -11.041 1.00 89.44 91 LYS A N 1
ATOM 701 C CA . LYS A 1 91 ? -7.780 -7.990 -10.164 1.00 89.44 91 LYS A CA 1
ATOM 702 C C . LYS A 1 91 ? -8.846 -6.935 -9.894 1.00 89.44 91 LYS A C 1
ATOM 704 O O . LYS A 1 91 ? -8.956 -6.457 -8.758 1.00 89.44 91 LYS A O 1
ATOM 709 N N . TRP A 1 92 ? -9.650 -6.592 -10.896 1.00 93.25 92 TRP A N 1
ATOM 710 C CA . TRP A 1 92 ? -10.793 -5.699 -10.723 1.00 93.25 92 TRP A CA 1
ATOM 711 C C . TRP A 1 92 ? -11.793 -6.269 -9.706 1.00 93.25 92 TRP A C 1
ATOM 713 O O . TRP A 1 92 ? -12.141 -5.594 -8.733 1.00 93.25 92 TRP A O 1
ATOM 723 N N . LEU A 1 93 ? -12.167 -7.544 -9.854 1.00 93.50 93 LEU A N 1
ATOM 724 C CA . LEU A 1 93 ? -13.078 -8.233 -8.943 1.00 93.50 93 LEU A CA 1
ATOM 725 C C . LEU A 1 93 ? -12.495 -8.311 -7.528 1.00 93.50 93 LEU A C 1
ATOM 727 O O . LEU A 1 93 ? -13.182 -7.988 -6.557 1.00 93.50 93 LEU A O 1
ATOM 731 N N . ARG A 1 94 ? -11.212 -8.668 -7.398 1.00 89.88 94 ARG A N 1
ATOM 732 C CA . ARG A 1 94 ? -10.508 -8.683 -6.108 1.00 89.88 94 ARG A CA 1
ATOM 733 C C . ARG A 1 94 ? -10.561 -7.317 -5.419 1.00 89.88 94 ARG A C 1
ATOM 735 O O . ARG A 1 94 ? -10.776 -7.255 -4.210 1.00 89.88 94 ARG A O 1
ATOM 742 N N . THR A 1 95 ? -10.401 -6.231 -6.173 1.00 91.00 95 THR A N 1
ATOM 743 C CA . THR A 1 95 ? -10.478 -4.861 -5.643 1.00 91.00 95 THR A CA 1
ATOM 744 C C . THR A 1 95 ? -11.881 -4.541 -5.126 1.00 91.00 95 THR A C 1
ATOM 746 O O . THR A 1 95 ? -12.017 -4.012 -4.023 1.00 91.00 95 THR A O 1
ATOM 749 N N . ILE A 1 96 ? -12.930 -4.928 -5.858 1.00 91.81 96 ILE A N 1
ATOM 750 C CA . ILE A 1 96 ? -14.324 -4.765 -5.412 1.00 91.81 96 ILE A CA 1
ATOM 751 C C . ILE A 1 96 ? -14.581 -5.527 -4.116 1.00 91.81 96 ILE A C 1
ATOM 753 O O . ILE A 1 96 ? -15.126 -4.958 -3.169 1.00 91.81 96 ILE A O 1
ATOM 757 N N . VAL A 1 97 ? -14.156 -6.791 -4.049 1.00 90.25 97 VAL A N 1
ATOM 758 C CA . VAL A 1 97 ? -14.312 -7.620 -2.848 1.00 90.25 97 VAL A CA 1
ATOM 759 C C . VAL A 1 97 ? -13.628 -6.963 -1.647 1.00 90.25 97 VAL A C 1
ATOM 761 O O . VAL A 1 97 ? -14.235 -6.873 -0.582 1.00 90.25 97 VAL A O 1
ATOM 764 N N . LEU A 1 98 ? -12.412 -6.432 -1.819 1.00 88.56 98 LEU A N 1
ATOM 765 C CA . LEU A 1 98 ? -11.687 -5.724 -0.758 1.00 88.56 98 LEU A CA 1
ATOM 766 C C . LEU A 1 98 ? -12.388 -4.432 -0.312 1.00 88.56 98 LEU A C 1
ATOM 768 O O . LEU A 1 98 ? -12.446 -4.166 0.890 1.00 88.56 98 LEU A O 1
ATOM 772 N N . ILE A 1 99 ? -12.944 -3.645 -1.239 1.00 90.69 99 ILE A N 1
ATOM 773 C CA . ILE A 1 99 ? -13.698 -2.421 -0.914 1.00 90.69 99 ILE A CA 1
ATOM 774 C C . ILE A 1 99 ? -14.957 -2.769 -0.115 1.00 90.69 99 ILE A C 1
ATOM 776 O O . ILE A 1 99 ? -15.179 -2.204 0.957 1.00 90.69 99 ILE A O 1
ATOM 780 N N . ILE A 1 100 ? -15.757 -3.721 -0.601 1.00 88.38 100 ILE A N 1
ATOM 781 C CA . ILE A 1 100 ? -16.986 -4.165 0.069 1.00 88.38 100 ILE A CA 1
ATOM 782 C C . ILE A 1 100 ? -16.657 -4.700 1.464 1.00 88.38 100 ILE A C 1
ATOM 784 O O . ILE A 1 100 ? -17.276 -4.298 2.448 1.00 88.38 100 ILE A O 1
ATOM 788 N N . PHE A 1 101 ? -15.641 -5.553 1.569 1.00 87.56 101 PHE A N 1
ATOM 789 C CA . PHE A 1 101 ? -15.193 -6.097 2.844 1.00 87.56 101 PHE A CA 1
ATOM 790 C C . PHE A 1 101 ? -14.760 -5.002 3.831 1.00 87.56 101 PHE A C 1
ATOM 792 O O . PHE A 1 101 ? -15.171 -5.006 4.994 1.00 87.56 101 PHE A O 1
ATOM 799 N N . SER A 1 102 ? -14.001 -4.015 3.354 1.00 89.50 102 SER A N 1
ATOM 800 C CA . SER A 1 102 ? -13.568 -2.870 4.161 1.00 89.50 102 SER A CA 1
ATOM 801 C C . SER A 1 102 ? -14.751 -2.026 4.649 1.00 89.50 102 SER A C 1
ATOM 803 O O . SER A 1 102 ? -14.755 -1.583 5.798 1.00 89.50 102 SER A O 1
ATOM 805 N N . LEU A 1 103 ? -15.787 -1.849 3.818 1.00 89.19 103 LEU A N 1
ATOM 806 C CA . LEU A 1 103 ? -17.026 -1.163 4.204 1.00 89.19 103 LEU A CA 1
ATOM 807 C C . LEU A 1 103 ? -17.778 -1.911 5.308 1.00 89.19 103 LEU A C 1
ATOM 809 O O . LEU A 1 103 ? -18.292 -1.272 6.225 1.00 89.19 103 LEU A O 1
ATOM 813 N N . PHE A 1 104 ? -17.818 -3.244 5.265 1.00 88.94 104 PHE A N 1
ATOM 814 C CA . PHE A 1 104 ? -18.441 -4.036 6.328 1.00 88.94 104 PHE A CA 1
ATOM 815 C C . PHE A 1 104 ? -17.665 -3.945 7.650 1.00 88.94 104 PHE A C 1
ATOM 817 O O . PHE A 1 104 ? -18.280 -3.739 8.700 1.00 88.94 104 PHE A O 1
ATOM 824 N N . ILE A 1 105 ? -16.327 -4.018 7.616 1.00 89.31 105 ILE A N 1
ATOM 825 C CA . ILE A 1 105 ? -15.494 -3.772 8.808 1.00 89.31 105 ILE A CA 1
ATOM 826 C C . ILE A 1 105 ? -15.759 -2.368 9.362 1.00 89.31 105 ILE A C 1
ATOM 828 O O . ILE A 1 105 ? -15.945 -2.190 10.567 1.00 89.31 105 ILE A O 1
ATOM 832 N N . TYR A 1 106 ? -15.810 -1.362 8.490 1.00 88.94 106 TYR A N 1
ATOM 833 C CA . TYR A 1 106 ? -16.078 0.006 8.912 1.00 88.94 106 TYR A CA 1
ATOM 834 C C . TYR A 1 106 ? -17.481 0.157 9.514 1.00 88.94 106 TYR A C 1
ATOM 836 O O . TYR A 1 106 ? -17.624 0.785 10.560 1.00 88.94 106 TYR A O 1
ATOM 844 N N . GLY A 1 107 ? -18.496 -0.488 8.931 1.00 86.69 107 GLY A N 1
ATOM 845 C CA . GLY A 1 107 ? -19.850 -0.533 9.485 1.00 86.69 107 GLY A CA 1
ATOM 846 C C . GLY A 1 107 ? -19.895 -1.154 10.883 1.00 86.69 107 GLY A C 1
ATOM 847 O O . GLY A 1 107 ? -20.575 -0.633 11.764 1.00 86.69 107 GLY A O 1
ATOM 848 N N . ARG A 1 108 ? -19.103 -2.205 11.141 1.00 85.19 108 ARG A N 1
ATOM 849 C CA . ARG A 1 108 ? -18.943 -2.772 12.493 1.00 85.19 108 ARG A CA 1
ATOM 850 C C . ARG A 1 108 ? -18.373 -1.747 13.477 1.00 85.19 108 ARG A C 1
ATOM 852 O O . ARG A 1 108 ? -18.892 -1.621 14.584 1.00 85.19 108 ARG A O 1
ATOM 859 N N . PHE A 1 109 ? -17.324 -1.029 13.078 1.00 88.19 109 PHE A N 1
ATOM 860 C CA . PHE A 1 109 ? -16.670 -0.012 13.908 1.00 88.19 109 PHE A CA 1
ATOM 861 C C . PHE A 1 109 ? -17.488 1.268 14.091 1.00 88.19 109 PHE A C 1
ATOM 863 O O . PHE A 1 109 ? -17.255 1.995 15.057 1.00 88.19 109 PHE A O 1
ATOM 870 N N . ALA A 1 110 ? -18.418 1.556 13.180 1.00 84.62 110 ALA A N 1
ATOM 871 C CA . ALA A 1 110 ? -19.359 2.661 13.313 1.00 84.62 110 ALA A CA 1
ATOM 872 C C . ALA A 1 110 ? -20.436 2.370 14.371 1.00 84.62 110 ALA A C 1
ATOM 874 O O . ALA A 1 110 ? -20.843 3.280 15.086 1.00 84.62 110 ALA A O 1
ATOM 875 N N . GLU A 1 111 ? -20.865 1.111 14.494 1.00 83.19 111 GLU A N 1
ATOM 876 C CA . GLU A 1 111 ? -21.894 0.697 15.456 1.00 83.19 111 GLU A CA 1
ATOM 877 C C . GLU A 1 111 ? -21.354 0.508 16.881 1.00 83.19 111 GLU A C 1
ATOM 879 O O . GLU A 1 111 ? -22.029 0.861 17.843 1.00 83.19 111 GLU A O 1
ATOM 884 N N . GLU A 1 112 ? -20.151 -0.054 17.041 1.00 83.56 112 GLU A N 1
ATOM 885 C CA . GLU A 1 112 ? -19.554 -0.304 18.361 1.00 83.56 112 GLU A CA 1
ATOM 886 C C . GLU A 1 112 ? -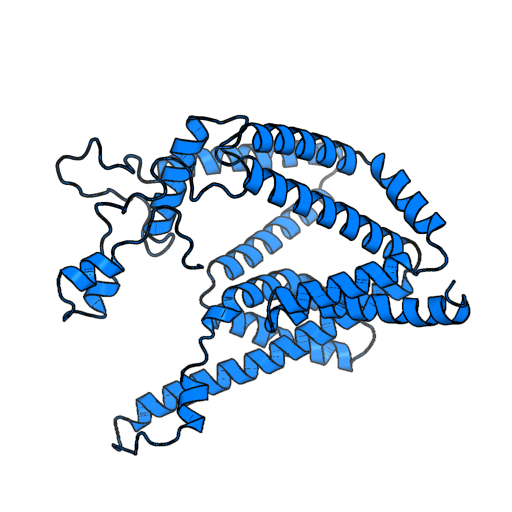18.178 0.372 18.465 1.00 83.56 112 GLU A C 1
ATOM 888 O O . GLU A 1 112 ? -17.149 -0.171 18.049 1.00 83.56 112 GLU A O 1
ATOM 893 N N . GLU A 1 113 ? -18.142 1.560 19.073 1.00 84.19 113 GLU A N 1
ATOM 894 C CA . GLU A 1 113 ? -16.904 2.325 19.278 1.00 84.19 113 GLU A CA 1
ATOM 895 C C . GLU A 1 113 ? -15.854 1.543 20.086 1.00 84.19 113 GLU A C 1
ATOM 897 O O . GLU A 1 113 ? -14.651 1.646 19.828 1.00 84.19 113 GLU A O 1
ATOM 902 N N . HIS A 1 114 ? -16.302 0.715 21.028 1.00 87.44 114 HIS A N 1
ATOM 903 C CA . HIS A 1 114 ? -15.432 -0.138 21.828 1.00 87.44 114 HIS A CA 1
ATOM 904 C C . HIS A 1 114 ? -14.591 -1.094 20.962 1.00 87.44 114 HIS A C 1
ATOM 906 O O . HIS A 1 114 ? -13.378 -1.202 21.157 1.00 87.44 114 HIS A O 1
ATOM 912 N N . ASP A 1 115 ? -15.196 -1.725 19.952 1.00 88.12 115 ASP A N 1
ATOM 913 C CA . ASP A 1 115 ? -14.504 -2.659 19.056 1.00 88.12 115 ASP A CA 1
ATOM 914 C C . ASP A 1 115 ? -13.462 -1.944 18.196 1.00 88.12 115 ASP A C 1
ATOM 916 O O . ASP A 1 115 ? -12.362 -2.460 17.990 1.00 88.12 115 ASP A O 1
ATOM 920 N N . ARG A 1 116 ? -13.770 -0.720 17.752 1.00 89.19 116 ARG A N 1
ATOM 921 C CA . ARG A 1 116 ? -12.821 0.139 17.033 1.00 89.19 116 ARG A CA 1
ATOM 922 C C . ARG A 1 116 ? -11.590 0.437 17.887 1.00 89.19 116 ARG A C 1
ATOM 924 O O . ARG A 1 116 ? -10.460 0.314 17.413 1.00 89.19 116 ARG A O 1
ATOM 931 N N . VAL A 1 117 ? -11.797 0.819 19.149 1.00 88.94 117 VAL A N 1
ATOM 932 C CA . VAL A 1 117 ? -10.699 1.123 20.081 1.00 88.94 117 VAL A CA 1
ATOM 933 C C . VAL A 1 117 ? -9.852 -0.123 20.350 1.00 88.94 117 VAL A C 1
ATOM 935 O O . VAL A 1 117 ? -8.623 -0.024 20.350 1.00 88.94 117 VAL A O 1
ATOM 938 N N . ILE A 1 118 ? -10.474 -1.293 20.534 1.00 91.00 118 ILE A N 1
ATOM 939 C CA . ILE A 1 118 ? -9.747 -2.562 20.698 1.00 91.00 118 ILE A CA 1
ATOM 940 C C . ILE A 1 118 ? -8.940 -2.903 19.448 1.00 91.00 118 ILE A C 1
ATOM 942 O O . ILE A 1 118 ? -7.769 -3.263 19.579 1.00 91.00 118 ILE A O 1
ATOM 946 N N . ALA A 1 119 ? -9.521 -2.783 18.254 1.00 92.12 119 ALA A N 1
ATOM 947 C CA . ALA A 1 119 ? -8.831 -3.111 17.011 1.00 92.12 119 ALA A CA 1
ATOM 948 C C . ALA A 1 119 ? -7.591 -2.232 16.805 1.00 92.12 119 ALA A C 1
ATOM 950 O O . ALA A 1 119 ? -6.504 -2.754 16.555 1.00 92.12 119 ALA A O 1
ATOM 951 N N . ILE A 1 120 ? -7.717 -0.915 17.013 1.00 89.81 120 ILE A N 1
ATOM 952 C CA . ILE A 1 120 ? -6.588 0.023 16.913 1.00 89.81 120 ILE A CA 1
ATOM 953 C C . ILE A 1 120 ? -5.523 -0.288 17.970 1.00 89.81 120 ILE A C 1
ATOM 955 O O . ILE A 1 120 ? -4.340 -0.364 17.638 1.00 89.81 120 ILE A O 1
ATOM 959 N N . LYS A 1 121 ? -5.914 -0.504 19.234 1.00 90.81 121 LYS A N 1
ATOM 960 C CA . LYS A 1 121 ? -4.961 -0.852 20.304 1.00 90.81 121 LYS A CA 1
ATOM 961 C C . LYS A 1 121 ? -4.216 -2.145 19.984 1.00 90.81 121 LYS A C 1
ATOM 963 O O . LYS A 1 121 ? -2.996 -2.182 20.107 1.00 90.81 121 LYS A O 1
ATOM 968 N N . THR A 1 122 ? -4.932 -3.178 19.548 1.00 93.06 122 THR A N 1
ATOM 969 C CA . THR A 1 122 ? -4.343 -4.467 19.170 1.00 93.06 122 THR A CA 1
ATOM 970 C C . THR A 1 122 ? -3.386 -4.311 17.993 1.00 93.06 122 THR A C 1
ATOM 972 O O . THR A 1 122 ? -2.277 -4.839 18.047 1.00 93.06 122 THR A O 1
ATOM 975 N N . MET A 1 123 ? -3.765 -3.535 16.974 1.00 93.69 123 MET A N 1
ATOM 976 C CA . MET A 1 123 ? -2.910 -3.233 15.823 1.00 93.69 123 MET A CA 1
ATOM 977 C C . MET A 1 123 ? -1.621 -2.533 16.245 1.00 93.69 123 MET A C 1
ATOM 979 O O . MET A 1 123 ? -0.539 -2.954 15.850 1.00 93.69 123 MET A O 1
ATOM 983 N N . VAL A 1 124 ? -1.705 -1.508 17.094 1.00 92.75 124 VAL A N 1
ATOM 984 C CA . VAL A 1 124 ? -0.525 -0.769 17.567 1.00 92.75 124 VAL A CA 1
ATOM 985 C C . VAL A 1 124 ? 0.383 -1.654 18.419 1.00 92.75 124 VAL A C 1
ATOM 987 O O . VAL A 1 124 ? 1.592 -1.652 18.205 1.00 92.75 124 VAL A O 1
ATOM 990 N N . ILE A 1 125 ? -0.179 -2.444 19.342 1.00 92.88 125 ILE A N 1
ATOM 991 C CA . ILE A 1 125 ? 0.603 -3.349 20.202 1.00 92.88 125 ILE A CA 1
ATOM 992 C C . ILE A 1 125 ? 1.322 -4.399 19.360 1.00 92.88 125 ILE A C 1
ATOM 994 O O . ILE A 1 125 ? 2.529 -4.571 19.503 1.00 92.88 125 ILE A O 1
ATOM 998 N N . SER A 1 126 ? 0.601 -5.082 18.471 1.00 93.81 126 SER A N 1
ATOM 999 C CA . SER A 1 126 ? 1.191 -6.117 17.618 1.00 93.81 126 SER A CA 1
ATOM 1000 C C . SER A 1 126 ? 2.233 -5.537 16.659 1.00 93.81 126 SER A C 1
ATOM 1002 O O . SER A 1 126 ? 3.320 -6.096 16.554 1.00 93.81 126 SER A O 1
ATOM 1004 N N . THR A 1 127 ? 1.974 -4.374 16.050 1.00 93.00 127 THR A N 1
ATOM 1005 C CA . THR A 1 127 ? 2.954 -3.673 15.199 1.00 93.00 127 THR A CA 1
ATOM 1006 C C . THR A 1 127 ? 4.223 -3.329 15.972 1.00 93.00 127 THR A C 1
ATOM 1008 O O . THR A 1 127 ? 5.323 -3.606 15.503 1.00 93.00 127 THR A O 1
ATOM 1011 N N . ALA A 1 128 ? 4.088 -2.751 17.166 1.00 92.56 128 ALA A N 1
ATOM 1012 C CA . ALA A 1 128 ? 5.226 -2.360 17.988 1.00 92.56 128 ALA A CA 1
ATOM 1013 C C . ALA A 1 128 ? 6.052 -3.568 18.444 1.00 92.56 128 ALA A C 1
ATOM 1015 O O . ALA A 1 128 ? 7.277 -3.525 18.367 1.00 92.56 128 ALA A O 1
ATOM 1016 N N . LEU A 1 129 ? 5.402 -4.658 18.865 1.00 93.00 129 LEU A N 1
ATOM 1017 C CA . LEU A 1 129 ? 6.092 -5.895 19.243 1.00 93.00 129 LEU A CA 1
ATOM 1018 C C . LEU A 1 129 ? 6.860 -6.496 18.064 1.00 93.00 129 LEU A C 1
ATOM 1020 O O . LEU A 1 129 ? 8.032 -6.838 18.216 1.00 93.00 129 LEU A O 1
ATOM 1024 N N . VAL A 1 130 ? 6.229 -6.577 16.889 1.00 92.94 130 VAL A N 1
ATOM 1025 C CA . VAL A 1 130 ? 6.880 -7.083 15.674 1.00 92.94 130 VAL A CA 1
ATOM 1026 C C . VAL A 1 130 ? 8.043 -6.179 15.266 1.00 92.94 130 VAL A C 1
ATOM 1028 O O . VAL A 1 130 ? 9.121 -6.687 14.974 1.00 92.94 130 VAL A O 1
ATOM 1031 N N . ALA A 1 131 ? 7.870 -4.855 15.294 1.00 92.12 131 ALA A N 1
ATOM 1032 C CA . ALA A 1 131 ? 8.930 -3.911 14.950 1.00 92.12 131 ALA A CA 1
ATOM 1033 C C . ALA A 1 131 ? 10.129 -4.014 15.903 1.00 92.12 131 ALA A C 1
ATOM 1035 O O . ALA A 1 131 ? 11.267 -4.029 15.444 1.00 92.12 131 ALA A O 1
ATOM 1036 N N . ILE A 1 132 ? 9.896 -4.131 17.214 1.00 93.12 132 ILE A N 1
ATOM 1037 C CA . ILE A 1 132 ? 10.971 -4.305 18.201 1.00 93.12 132 ILE A CA 1
ATOM 1038 C C . ILE A 1 132 ? 11.699 -5.632 17.962 1.00 93.12 132 ILE A C 1
ATOM 1040 O O . ILE A 1 132 ? 12.925 -5.648 17.887 1.00 93.12 132 ILE A O 1
ATOM 1044 N N . LEU A 1 133 ? 10.965 -6.736 17.802 1.00 91.31 133 LEU A N 1
ATOM 1045 C CA . LEU A 1 133 ? 11.561 -8.061 17.621 1.00 91.31 133 LEU A CA 1
ATOM 1046 C C . LEU A 1 133 ? 12.360 -8.152 16.313 1.00 91.31 133 LEU A C 1
ATOM 1048 O O . LEU A 1 133 ? 13.518 -8.566 16.329 1.00 91.31 133 LEU A O 1
ATOM 1052 N N . LEU A 1 134 ? 11.781 -7.699 15.197 1.00 89.12 134 LEU A N 1
ATOM 1053 C CA . LEU A 1 134 ? 12.457 -7.655 13.898 1.00 89.12 134 LEU A CA 1
ATOM 1054 C C . LEU A 1 134 ? 13.655 -6.697 13.926 1.00 89.12 134 LEU A C 1
ATOM 1056 O O . LEU A 1 134 ? 14.720 -7.012 13.403 1.00 89.12 134 LEU A O 1
ATOM 1060 N N . GLY A 1 135 ? 13.501 -5.543 14.572 1.00 88.38 135 GLY A N 1
ATOM 1061 C CA . GLY A 1 135 ? 14.560 -4.556 14.715 1.00 88.38 135 GLY A CA 1
ATOM 1062 C C . GLY A 1 135 ? 15.756 -5.087 15.507 1.00 88.38 135 GLY A C 1
ATOM 1063 O O . GLY A 1 135 ? 16.892 -4.904 15.075 1.00 88.38 135 GLY A O 1
ATOM 1064 N N . ILE A 1 136 ? 15.520 -5.805 16.611 1.00 89.06 136 ILE A N 1
ATOM 1065 C CA . ILE A 1 136 ? 16.579 -6.476 17.384 1.00 89.06 136 ILE A CA 1
ATOM 1066 C C . ILE A 1 136 ? 17.293 -7.527 16.526 1.00 89.06 136 I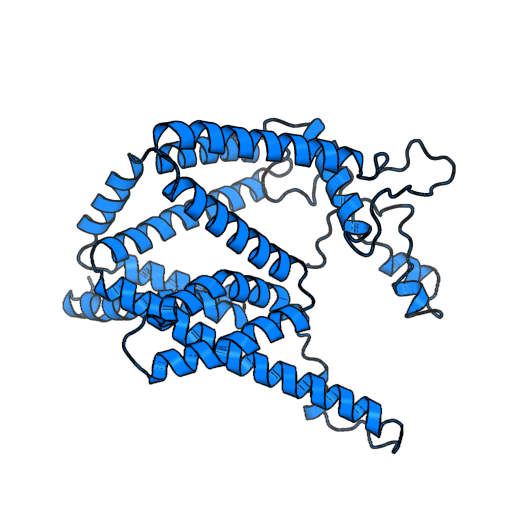LE A C 1
ATOM 1068 O O . ILE A 1 136 ? 18.524 -7.552 16.512 1.00 89.06 136 ILE A O 1
ATOM 1072 N N . LEU A 1 137 ? 16.547 -8.349 15.779 1.00 86.62 137 LEU A N 1
ATOM 1073 C CA . LEU A 1 137 ? 17.129 -9.343 14.867 1.00 86.62 137 LEU A CA 1
ATOM 1074 C C . LEU A 1 137 ? 18.030 -8.679 13.810 1.00 86.62 137 LEU A C 1
ATOM 1076 O O . LEU A 1 137 ? 19.170 -9.101 13.623 1.00 86.62 137 LEU A O 1
ATOM 1080 N N . MET A 1 138 ? 17.559 -7.593 13.189 1.00 85.94 138 MET A N 1
ATOM 1081 C CA . MET A 1 138 ? 18.316 -6.824 12.191 1.00 85.94 138 MET A CA 1
ATOM 1082 C C . MET A 1 138 ? 19.591 -6.196 12.763 1.00 85.94 138 MET A C 1
ATOM 1084 O O . MET A 1 138 ? 20.648 -6.234 12.130 1.00 85.94 138 MET A O 1
ATOM 1088 N N . VAL A 1 139 ? 19.511 -5.604 13.960 1.00 85.81 139 VAL A N 1
ATOM 1089 C CA . VAL A 1 139 ? 20.685 -5.038 14.643 1.00 85.81 139 VAL A CA 1
ATOM 1090 C C . VAL A 1 139 ? 21.690 -6.140 14.980 1.00 85.81 139 VAL A C 1
ATOM 1092 O O . VAL A 1 139 ? 22.876 -5.980 14.689 1.00 85.81 139 VAL A O 1
ATOM 1095 N N . GLY A 1 140 ? 21.223 -7.264 15.533 1.00 82.12 140 GLY A N 1
ATOM 1096 C CA . GLY A 1 140 ? 22.067 -8.412 15.868 1.00 82.12 140 GLY A CA 1
ATOM 1097 C C . GLY A 1 140 ? 22.833 -8.937 14.655 1.00 82.12 140 GLY A C 1
ATOM 1098 O O . GLY A 1 140 ? 24.044 -9.133 14.731 1.00 82.12 140 GLY A O 1
ATOM 1099 N N . GLN A 1 141 ? 22.167 -9.063 13.507 1.00 77.00 141 GLN A N 1
ATOM 1100 C CA . GLN A 1 141 ? 22.809 -9.497 12.268 1.00 77.00 141 GLN A CA 1
ATOM 1101 C C . GLN A 1 141 ? 23.830 -8.496 11.731 1.00 77.00 141 GLN A C 1
ATOM 1103 O O . GLN A 1 141 ? 24.907 -8.905 11.299 1.00 77.00 141 GLN A O 1
ATOM 1108 N N . LYS A 1 142 ? 23.542 -7.189 11.788 1.00 78.88 142 LYS A N 1
ATOM 1109 C CA . LYS A 1 142 ? 24.503 -6.164 11.353 1.00 78.88 142 LYS A CA 1
ATOM 1110 C C . LYS A 1 142 ? 25.767 -6.170 12.213 1.00 78.88 142 LYS A C 1
ATOM 1112 O O . LYS A 1 142 ? 26.867 -6.137 11.666 1.00 78.88 142 LYS A O 1
ATOM 1117 N N . LEU A 1 143 ? 25.608 -6.218 13.537 1.00 79.88 143 LEU A N 1
ATOM 1118 C CA . LEU A 1 143 ? 26.734 -6.272 14.473 1.00 79.88 143 LEU A CA 1
ATOM 1119 C C . LEU A 1 143 ? 27.553 -7.551 14.274 1.00 79.88 143 LEU A C 1
ATOM 1121 O O . LEU A 1 143 ? 28.779 -7.492 14.260 1.00 79.88 143 LEU A O 1
ATOM 1125 N N . TYR A 1 144 ? 26.885 -8.684 14.050 1.00 71.25 144 TYR A N 1
ATOM 1126 C CA . TYR A 1 144 ? 27.546 -9.956 13.7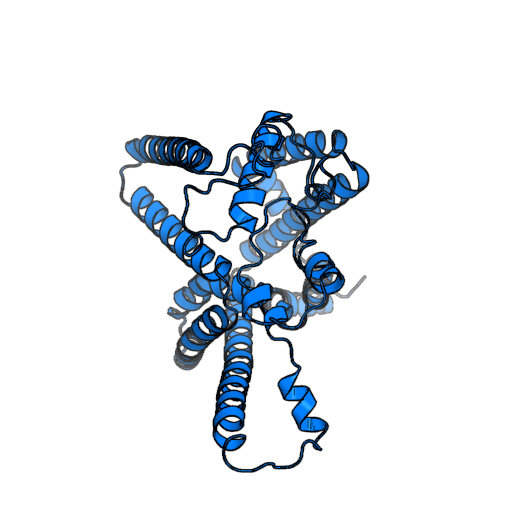78 1.00 71.25 144 TYR A CA 1
ATOM 1127 C C . TYR A 1 144 ? 28.339 -9.937 12.460 1.00 71.25 144 TYR A C 1
ATOM 1129 O O . TYR A 1 144 ? 29.500 -10.336 12.434 1.00 71.25 144 TYR A O 1
ATOM 1137 N N . TYR A 1 145 ? 27.761 -9.399 11.380 1.00 69.00 145 TYR A N 1
ATOM 1138 C CA . TYR A 1 145 ? 28.450 -9.254 10.093 1.00 69.00 145 TYR A CA 1
ATOM 1139 C C . TYR A 1 145 ? 29.684 -8.344 10.198 1.00 69.00 145 TYR A C 1
ATOM 1141 O O . TYR A 1 145 ? 30.744 -8.661 9.664 1.00 69.00 145 TYR A O 1
ATOM 1149 N N . GLN A 1 146 ? 29.575 -7.239 10.946 1.00 70.00 146 GLN A N 1
ATOM 1150 C CA . GLN A 1 146 ? 30.718 -6.365 11.225 1.00 70.00 146 GLN A CA 1
ATOM 1151 C C . GLN A 1 146 ? 31.808 -7.073 12.039 1.00 70.00 146 GLN A C 1
ATOM 1153 O O . GLN A 1 146 ? 32.988 -6.868 11.764 1.00 70.00 146 GLN A O 1
ATOM 1158 N N . GLN A 1 147 ? 31.436 -7.917 13.007 1.00 64.62 147 GLN A N 1
ATOM 1159 C CA . GLN A 1 147 ? 32.398 -8.710 13.774 1.00 64.62 147 GLN A CA 1
ATOM 1160 C C . GLN A 1 147 ? 33.113 -9.745 12.906 1.00 64.62 147 GLN A C 1
ATOM 1162 O O . GLN A 1 147 ? 34.326 -9.860 13.032 1.00 64.62 147 GLN A O 1
ATOM 1167 N N . ILE A 1 148 ? 32.414 -10.440 12.000 1.00 63.88 148 ILE A N 1
ATOM 1168 C CA . ILE A 1 148 ? 33.063 -11.368 11.060 1.00 63.88 148 ILE A CA 1
ATOM 1169 C C . ILE A 1 148 ? 34.074 -10.628 10.190 1.00 63.88 148 ILE A C 1
ATOM 1171 O O . ILE A 1 148 ? 35.224 -11.036 10.171 1.00 63.88 148 ILE A O 1
ATOM 1175 N N . ILE A 1 149 ? 33.714 -9.505 9.561 1.00 60.31 149 ILE A N 1
ATOM 1176 C CA . ILE A 1 149 ? 34.662 -8.741 8.724 1.00 60.31 149 ILE A CA 1
ATOM 1177 C C . ILE A 1 149 ? 35.896 -8.293 9.524 1.00 60.31 149 ILE A C 1
ATOM 1179 O O . ILE A 1 149 ? 37.016 -8.297 9.014 1.00 60.31 149 ILE A O 1
ATOM 1183 N N . LEU A 1 150 ? 35.707 -7.901 10.787 1.00 57.50 150 LEU A N 1
ATOM 1184 C CA . LEU A 1 150 ? 36.808 -7.490 11.659 1.00 57.50 150 LEU A CA 1
ATOM 1185 C C . LEU A 1 150 ? 37.687 -8.672 12.110 1.00 57.50 150 LEU A C 1
ATOM 1187 O O . LEU A 1 150 ? 38.896 -8.495 12.241 1.00 57.50 150 LEU A O 1
ATOM 1191 N N . PHE A 1 151 ? 37.112 -9.860 12.333 1.00 53.56 151 PHE A N 1
ATOM 1192 C CA . PHE A 1 151 ? 37.828 -11.053 12.811 1.00 53.56 151 PHE A CA 1
ATOM 1193 C C . PHE A 1 151 ? 38.377 -11.959 11.699 1.00 53.56 151 PHE A C 1
ATOM 1195 O O . PHE A 1 151 ? 39.361 -12.658 11.933 1.00 53.56 151 PHE A O 1
ATOM 1202 N N . GLU A 1 152 ? 37.812 -11.919 10.493 1.00 51.97 152 GLU A N 1
ATOM 1203 C CA . GLU A 1 152 ? 38.300 -12.634 9.303 1.00 51.97 152 GLU A CA 1
ATOM 1204 C C . GLU A 1 152 ? 39.680 -12.107 8.871 1.00 51.97 152 GLU A C 1
ATOM 1206 O O . GLU A 1 152 ? 40.514 -12.860 8.377 1.00 51.97 152 GLU A O 1
ATOM 1211 N N . ASN A 1 153 ? 39.989 -10.847 9.197 1.00 51.88 153 ASN A N 1
ATOM 1212 C CA . ASN A 1 153 ? 41.335 -10.281 9.069 1.00 51.88 153 ASN A CA 1
ATOM 1213 C C . ASN A 1 153 ? 42.333 -10.763 10.140 1.00 51.88 153 ASN A C 1
ATOM 1215 O O . ASN A 1 153 ? 43.524 -10.482 10.009 1.00 51.88 153 ASN A O 1
ATOM 1219 N N . LEU A 1 154 ? 41.890 -11.449 11.201 1.00 46.56 154 LEU A N 1
ATOM 1220 C CA . LEU A 1 154 ? 42.752 -11.837 12.322 1.00 46.56 154 LEU A CA 1
ATOM 1221 C C . LEU A 1 154 ? 42.946 -13.350 12.463 1.00 46.56 154 LEU A C 1
ATOM 1223 O O . LEU A 1 154 ? 44.033 -13.768 12.858 1.00 46.56 154 LEU A O 1
ATOM 1227 N N . ILE A 1 155 ? 41.939 -14.184 12.180 1.00 49.38 155 ILE A N 1
ATOM 1228 C CA . ILE A 1 155 ? 42.030 -15.639 12.385 1.00 49.38 155 ILE A CA 1
ATOM 1229 C C . ILE A 1 155 ? 41.167 -16.367 11.342 1.00 49.38 155 ILE A C 1
ATOM 1231 O O . ILE A 1 155 ? 39.952 -16.193 11.316 1.00 49.38 155 ILE A O 1
ATOM 1235 N N . ASN A 1 156 ? 41.796 -17.243 10.544 1.00 45.47 156 ASN A N 1
ATOM 1236 C CA . ASN A 1 156 ? 41.164 -18.281 9.709 1.00 45.47 156 ASN A CA 1
ATOM 1237 C C . ASN A 1 156 ? 40.407 -19.297 10.592 1.00 45.47 156 ASN A C 1
ATOM 1239 O O . ASN A 1 156 ? 40.829 -20.445 10.749 1.00 45.47 156 ASN A O 1
ATOM 1243 N N . TRP A 1 157 ? 39.328 -18.869 11.246 1.00 47.75 157 TRP A N 1
ATOM 1244 C CA . TRP A 1 157 ? 38.547 -19.717 12.138 1.00 47.75 157 TRP A CA 1
ATOM 1245 C C . TRP A 1 157 ? 37.381 -20.372 11.396 1.00 47.75 157 TRP A C 1
ATOM 1247 O O . TRP A 1 157 ? 36.773 -19.798 10.495 1.00 47.75 157 TRP A O 1
ATOM 1257 N N . SER A 1 158 ? 37.151 -21.635 11.734 1.00 45.34 158 SER A N 1
ATOM 1258 C CA . SER A 1 158 ? 36.544 -22.652 10.886 1.00 45.34 158 SER A CA 1
ATOM 1259 C C . SER A 1 158 ? 35.097 -22.382 10.467 1.00 45.34 158 SER A C 1
ATOM 1261 O O . SER A 1 158 ? 34.199 -22.062 11.245 1.00 45.34 158 SER A O 1
ATOM 1263 N N . ARG A 1 159 ? 34.879 -22.629 9.178 1.00 48.94 159 ARG A N 1
ATOM 1264 C CA . ARG A 1 159 ? 33.656 -22.474 8.389 1.00 48.94 159 ARG A CA 1
ATOM 1265 C C . ARG A 1 159 ? 32.654 -23.629 8.601 1.00 48.94 159 ARG A C 1
ATOM 1267 O O . ARG A 1 159 ? 32.047 -24.090 7.642 1.00 48.94 159 ARG A O 1
ATOM 1274 N N . GLU A 1 160 ? 32.495 -24.124 9.832 1.00 44.25 160 GLU A N 1
ATOM 1275 C CA . GLU A 1 160 ? 31.762 -25.378 10.123 1.00 44.25 160 GLU A CA 1
ATOM 1276 C C . GLU A 1 160 ? 30.761 -25.278 11.289 1.00 44.25 160 GLU A C 1
ATOM 1278 O O . GLU A 1 160 ? 30.699 -26.127 12.174 1.00 44.25 160 GLU A O 1
ATOM 1283 N N . SER A 1 161 ? 29.900 -24.260 11.292 1.00 50.00 161 SER A N 1
ATOM 1284 C CA . SER A 1 161 ? 28.688 -24.301 12.125 1.00 50.00 161 SER A CA 1
ATOM 1285 C C . SER A 1 161 ? 27.434 -24.059 11.283 1.00 50.00 161 SER A C 1
ATOM 1287 O O . SER A 1 161 ? 27.082 -22.938 10.919 1.00 50.00 161 SER A O 1
ATOM 1289 N N . ASN A 1 162 ? 26.729 -25.152 10.973 1.00 45.25 162 ASN A N 1
ATOM 1290 C CA . ASN A 1 162 ? 25.497 -25.158 10.170 1.00 45.25 162 ASN A CA 1
ATOM 1291 C C . ASN A 1 162 ? 24.358 -24.309 10.771 1.00 45.25 162 ASN A C 1
ATOM 1293 O O . ASN A 1 162 ? 23.506 -23.821 10.034 1.00 45.25 162 ASN A O 1
ATOM 1297 N N . SER A 1 163 ? 24.342 -24.080 12.088 1.00 47.81 163 SER A N 1
ATOM 1298 C CA . SER A 1 163 ? 23.370 -23.191 12.745 1.00 47.81 163 SER A CA 1
ATOM 1299 C C . SER A 1 163 ? 23.645 -21.702 12.493 1.00 47.81 163 SER A C 1
ATOM 1301 O O . SER A 1 163 ? 22.720 -20.892 12.503 1.00 47.81 163 SER A O 1
ATOM 1303 N N . LEU A 1 164 ? 24.901 -21.341 12.224 1.00 46.22 164 LEU A N 1
ATOM 1304 C CA . LEU A 1 164 ? 25.365 -19.968 12.015 1.00 46.22 164 LEU A CA 1
ATOM 1305 C C . LEU A 1 164 ? 25.220 -19.515 10.557 1.00 46.22 164 LEU A C 1
ATOM 1307 O O . LEU A 1 164 ? 24.865 -18.365 10.297 1.00 46.22 164 LEU A O 1
ATOM 1311 N N . CYS A 1 165 ? 25.373 -20.441 9.609 1.00 45.12 165 CYS A N 1
ATOM 1312 C CA . CYS A 1 165 ? 25.096 -20.198 8.191 1.00 45.12 165 CYS A CA 1
ATOM 1313 C C . CYS A 1 165 ? 23.619 -19.810 7.948 1.00 45.12 165 CYS A C 1
ATOM 1315 O O . CYS A 1 165 ? 23.318 -18.936 7.137 1.00 45.12 165 CYS A O 1
ATOM 1317 N N . LEU A 1 166 ? 22.698 -20.375 8.739 1.00 48.16 166 LEU A N 1
ATOM 1318 C CA . LEU A 1 166 ? 21.257 -20.105 8.670 1.00 48.16 166 LEU A CA 1
ATOM 1319 C C . LEU A 1 166 ? 20.892 -18.667 9.092 1.00 48.16 166 LEU A C 1
ATOM 1321 O O . LEU A 1 166 ? 20.002 -18.060 8.499 1.00 48.16 166 LEU A O 1
ATOM 1325 N N . PHE A 1 167 ? 21.612 -18.091 10.063 1.00 51.38 167 PHE A N 1
ATOM 1326 C CA . PHE A 1 167 ? 21.446 -16.686 10.463 1.00 51.38 167 PHE A CA 1
ATOM 1327 C C . PHE A 1 167 ? 22.032 -15.723 9.415 1.00 51.38 167 PHE A C 1
ATOM 1329 O O . PHE A 1 167 ? 21.494 -14.642 9.186 1.00 51.38 167 PHE A O 1
ATOM 1336 N N . MET A 1 168 ? 23.104 -16.140 8.731 1.00 48.50 168 MET A N 1
ATOM 1337 C CA . MET A 1 168 ? 23.775 -15.361 7.684 1.00 48.50 168 MET A CA 1
ATOM 1338 C C . MET A 1 168 ? 23.015 -15.330 6.347 1.00 48.50 168 MET A C 1
ATOM 1340 O O . MET A 1 168 ? 23.185 -14.389 5.578 1.00 48.50 168 MET A O 1
ATOM 1344 N N . HIS A 1 169 ? 22.187 -16.339 6.056 1.00 49.91 169 HIS A N 1
ATOM 1345 C CA . HIS A 1 169 ? 21.423 -16.462 4.802 1.00 49.91 169 HIS A CA 1
ATOM 1346 C C . HIS A 1 169 ? 19.951 -16.047 4.913 1.00 49.91 169 HIS A C 1
ATOM 1348 O O . HIS A 1 169 ? 19.181 -16.232 3.968 1.00 49.91 169 HIS A O 1
ATOM 1354 N N . CYS A 1 170 ? 19.531 -15.473 6.043 1.00 55.84 170 CYS A N 1
ATOM 1355 C CA . CYS A 1 170 ? 18.202 -14.887 6.128 1.00 55.84 170 CYS A CA 1
ATOM 1356 C C . CYS A 1 170 ? 18.176 -13.635 5.241 1.00 55.84 170 CYS A C 1
ATOM 1358 O O . CYS A 1 170 ? 18.746 -12.606 5.588 1.00 55.84 170 CYS A O 1
ATOM 1360 N N . ASP A 1 171 ? 17.575 -13.741 4.060 1.00 64.06 171 ASP A N 1
ATOM 1361 C CA . ASP A 1 171 ? 17.466 -12.634 3.119 1.00 64.06 171 ASP A CA 1
ATOM 1362 C C . ASP A 1 171 ? 16.438 -11.614 3.629 1.00 64.06 171 ASP A C 1
ATOM 1364 O O . ASP A 1 171 ? 15.230 -11.732 3.403 1.00 64.06 171 ASP A O 1
ATOM 1368 N N . LEU A 1 172 ? 16.913 -10.598 4.352 1.00 65.31 172 LEU A N 1
ATOM 1369 C CA . LEU A 1 172 ? 16.050 -9.556 4.914 1.00 65.31 172 LEU A CA 1
ATOM 1370 C C . LEU A 1 172 ? 15.475 -8.620 3.858 1.00 65.31 172 LEU A C 1
ATOM 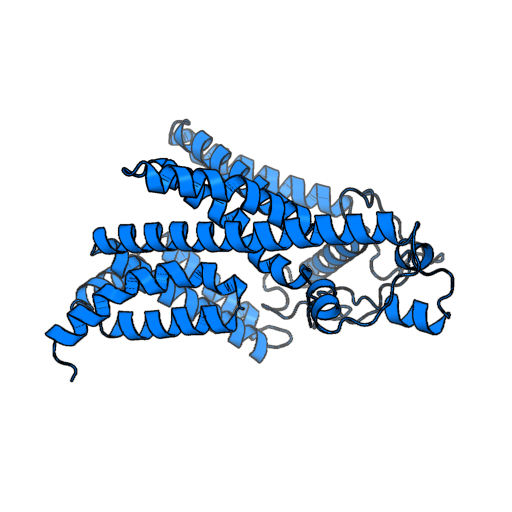1372 O O . LEU A 1 172 ? 14.581 -7.830 4.179 1.00 65.31 172 LEU A O 1
ATOM 1376 N N . SER A 1 173 ? 15.909 -8.732 2.599 1.00 65.19 173 SER A N 1
ATOM 1377 C CA . SER A 1 173 ? 15.236 -8.050 1.498 1.00 65.19 173 SER A CA 1
ATOM 1378 C C . SER A 1 173 ? 13.782 -8.521 1.342 1.00 65.19 173 SER A C 1
ATOM 1380 O O . SER A 1 173 ? 12.942 -7.750 0.879 1.00 65.19 173 SER A O 1
ATOM 1382 N N . ARG A 1 174 ? 13.437 -9.713 1.854 1.00 73.56 174 ARG A N 1
ATOM 1383 C CA . ARG A 1 174 ? 12.055 -10.219 1.936 1.00 73.56 174 ARG A CA 1
ATOM 1384 C C . ARG A 1 174 ? 11.132 -9.355 2.800 1.00 73.56 174 ARG A C 1
ATOM 1386 O O . ARG A 1 174 ? 9.924 -9.368 2.595 1.00 73.56 174 ARG A O 1
ATOM 1393 N N . TYR A 1 175 ? 11.674 -8.566 3.731 1.00 80.56 175 TYR A N 1
ATOM 1394 C CA . TYR A 1 175 ? 10.882 -7.674 4.587 1.00 80.56 175 TYR A CA 1
ATOM 1395 C C . TYR A 1 175 ? 10.718 -6.260 4.012 1.00 80.56 175 TYR A C 1
ATOM 1397 O O . TYR A 1 175 ? 10.178 -5.385 4.694 1.00 80.56 175 TYR A O 1
ATOM 1405 N N . LYS A 1 176 ? 11.147 -6.010 2.765 1.00 80.94 176 LYS A N 1
ATOM 1406 C CA . LYS A 1 176 ? 10.965 -4.710 2.093 1.00 80.94 176 LYS A CA 1
ATOM 1407 C C . LYS A 1 176 ? 9.497 -4.282 2.046 1.00 80.94 176 LYS A C 1
ATOM 1409 O O . LYS A 1 176 ? 9.203 -3.116 2.302 1.00 80.94 176 LYS A O 1
ATOM 1414 N N . ASP A 1 177 ? 8.585 -5.212 1.785 1.00 81.00 177 ASP A N 1
ATOM 1415 C CA . ASP A 1 177 ? 7.147 -4.924 1.731 1.00 81.00 177 ASP A CA 1
ATOM 1416 C C . ASP A 1 177 ? 6.590 -4.594 3.118 1.00 81.00 177 ASP A C 1
ATOM 1418 O O . ASP A 1 177 ? 5.853 -3.623 3.299 1.00 81.00 177 ASP A O 1
ATOM 1422 N N . PHE A 1 178 ? 7.014 -5.348 4.134 1.00 85.56 178 PHE A N 1
ATOM 1423 C CA . PHE A 1 178 ? 6.610 -5.102 5.515 1.00 85.56 178 PHE A CA 1
ATOM 1424 C C . PHE A 1 178 ? 7.128 -3.753 6.039 1.00 85.56 178 PHE A C 1
ATOM 1426 O O . PHE A 1 178 ? 6.398 -3.024 6.710 1.00 85.56 178 PHE A O 1
ATOM 1433 N N . SER A 1 179 ? 8.355 -3.377 5.677 1.00 86.75 179 SER A N 1
ATOM 1434 C CA . SER A 1 179 ? 8.956 -2.079 6.001 1.00 86.75 179 SER A CA 1
ATOM 1435 C C . SER A 1 179 ? 8.123 -0.895 5.483 1.00 86.75 179 SER A C 1
ATOM 1437 O O . SER A 1 179 ? 7.877 0.070 6.211 1.00 86.75 179 SER A O 1
ATOM 1439 N N . GLN A 1 180 ? 7.595 -0.996 4.257 1.00 85.44 180 GLN A N 1
ATOM 1440 C CA . GLN A 1 180 ? 6.696 0.021 3.696 1.00 85.44 180 GLN A CA 1
ATOM 1441 C C . GLN A 1 180 ? 5.401 0.134 4.509 1.00 85.44 180 GLN A C 1
ATOM 1443 O O . GLN A 1 180 ? 4.962 1.241 4.828 1.00 85.44 180 GLN A O 1
ATOM 1448 N N . VAL A 1 181 ? 4.819 -1.003 4.902 1.00 88.00 181 VAL A N 1
ATOM 1449 C CA . VAL A 1 181 ? 3.615 -1.033 5.743 1.00 88.00 181 VAL A CA 1
ATOM 1450 C C . VAL A 1 181 ? 3.874 -0.417 7.118 1.00 88.00 181 VAL A C 1
ATOM 1452 O O . VAL A 1 181 ? 3.061 0.385 7.579 1.00 88.00 181 VAL A O 1
ATOM 1455 N N . LEU A 1 182 ? 5.014 -0.704 7.754 1.00 88.69 182 LEU A N 1
ATOM 1456 C CA . LEU A 1 182 ? 5.389 -0.091 9.033 1.00 88.69 182 LEU A CA 1
ATOM 1457 C C . LEU A 1 182 ? 5.472 1.437 8.943 1.00 88.69 182 LEU A C 1
ATOM 1459 O O . LEU A 1 182 ? 4.958 2.129 9.823 1.00 88.69 182 LEU A O 1
ATOM 1463 N N . MET A 1 183 ? 6.065 1.972 7.872 1.00 87.50 183 MET A N 1
ATOM 1464 C CA . MET A 1 183 ? 6.145 3.423 7.666 1.00 87.50 183 MET A CA 1
ATOM 1465 C C . MET A 1 183 ? 4.767 4.050 7.424 1.00 87.50 183 MET A C 1
ATOM 1467 O O . MET A 1 183 ? 4.495 5.136 7.937 1.00 87.50 183 MET A O 1
ATOM 1471 N N . CYS A 1 184 ? 3.862 3.355 6.730 1.00 85.88 184 CYS A N 1
ATOM 1472 C CA . CYS A 1 184 ? 2.467 3.784 6.584 1.00 85.88 184 CYS A CA 1
ATOM 1473 C C . CYS A 1 184 ? 1.689 3.748 7.912 1.00 85.88 184 CYS A C 1
ATOM 1475 O O . CYS A 1 184 ? 0.800 4.573 8.124 1.00 85.88 184 CYS A O 1
ATOM 1477 N N . LEU A 1 185 ? 2.016 2.819 8.816 1.00 87.50 185 LEU A N 1
ATOM 1478 C CA . LEU A 1 185 ? 1.404 2.719 10.147 1.00 87.50 185 LEU A CA 1
ATOM 1479 C C . LEU A 1 185 ? 2.012 3.687 11.170 1.00 87.50 185 LEU A C 1
ATOM 1481 O O . LEU A 1 185 ? 1.378 3.964 12.192 1.00 87.50 185 LEU A O 1
ATOM 1485 N N . LEU A 1 186 ? 3.200 4.238 10.907 1.00 87.62 186 LEU A N 1
ATOM 1486 C CA . LEU A 1 186 ? 3.912 5.129 11.824 1.00 87.62 186 LEU A CA 1
ATOM 1487 C C . LEU A 1 186 ? 3.051 6.312 12.320 1.00 87.62 186 LEU A C 1
ATOM 1489 O O . LEU A 1 186 ? 3.030 6.540 13.531 1.00 87.62 186 LEU A O 1
ATOM 1493 N N . PRO A 1 187 ? 2.270 7.028 11.480 1.00 85.50 187 PRO A N 1
ATOM 1494 C CA . PRO A 1 187 ? 1.383 8.088 11.961 1.00 85.50 187 PRO A CA 1
ATOM 1495 C C . PRO A 1 187 ? 0.324 7.591 12.952 1.00 85.50 187 PRO A C 1
ATOM 1497 O O . PRO A 1 187 ? 0.012 8.288 13.915 1.00 85.50 187 PRO A O 1
ATOM 1500 N N . ILE A 1 188 ? -0.208 6.380 12.754 1.00 86.62 188 ILE A N 1
ATOM 1501 C CA . ILE A 1 188 ? -1.209 5.779 13.647 1.00 86.62 188 ILE A CA 1
ATOM 1502 C C . ILE A 1 188 ? -0.564 5.414 14.988 1.00 86.62 188 ILE A C 1
ATOM 1504 O O . ILE A 1 188 ? -1.137 5.685 16.047 1.00 86.62 188 ILE A O 1
ATOM 1508 N N . VAL A 1 189 ? 0.648 4.855 14.951 1.00 87.19 189 VAL A N 1
ATOM 1509 C CA . VAL A 1 189 ? 1.450 4.544 16.144 1.00 87.19 189 VAL A CA 1
ATOM 1510 C C . VAL A 1 189 ? 1.758 5.821 16.935 1.00 87.19 189 VAL A C 1
ATOM 1512 O O . VAL A 1 189 ? 1.511 5.866 18.141 1.00 87.19 189 VAL A O 1
ATOM 1515 N N . ILE A 1 190 ? 2.190 6.894 16.263 1.00 86.12 190 ILE A N 1
ATOM 1516 C CA . ILE A 1 190 ? 2.459 8.201 16.887 1.00 86.12 190 ILE A CA 1
ATOM 1517 C C . ILE A 1 190 ? 1.177 8.810 17.466 1.00 86.12 190 ILE A C 1
ATOM 1519 O O . ILE A 1 190 ? 1.171 9.269 18.608 1.00 86.12 190 ILE A O 1
ATOM 1523 N N . PHE A 1 191 ? 0.069 8.802 16.723 1.00 84.69 191 PHE A N 1
ATOM 1524 C CA . PHE A 1 191 ? -1.196 9.366 17.203 1.00 84.69 191 PHE A CA 1
ATOM 1525 C C . PHE A 1 191 ? -1.726 8.623 18.438 1.00 84.69 191 PHE A C 1
ATOM 1527 O O . PHE A 1 191 ? -2.296 9.231 19.349 1.00 84.69 191 PHE A O 1
ATOM 1534 N N . SER A 1 192 ? -1.455 7.320 18.515 1.00 84.31 192 SER A N 1
ATOM 1535 C CA . SER A 1 192 ? -1.813 6.472 19.653 1.00 84.31 192 SER A CA 1
ATOM 1536 C C . SER A 1 192 ? -1.034 6.809 20.930 1.00 84.31 192 SER A C 1
ATOM 1538 O O . SER A 1 192 ? -1.416 6.360 22.009 1.00 84.31 192 SER A O 1
ATOM 1540 N N . PHE A 1 193 ? -0.012 7.670 20.870 1.00 81.56 193 PHE A N 1
ATOM 1541 C CA . PHE A 1 193 ? 0.688 8.176 22.056 1.00 81.56 193 PHE A CA 1
ATOM 1542 C C . PHE A 1 193 ? -0.247 8.899 23.042 1.00 81.56 193 PHE A C 1
ATOM 1544 O O . PHE A 1 193 ? 0.003 8.912 24.249 1.00 81.56 193 PHE A O 1
ATOM 1551 N N . LYS A 1 194 ? -1.374 9.441 22.555 1.00 79.81 194 LYS A N 1
ATOM 1552 C CA . LYS A 1 194 ? -2.420 10.052 23.394 1.00 79.81 194 LYS A CA 1
ATOM 1553 C C . LYS A 1 194 ? -3.157 9.059 24.302 1.00 79.81 194 LYS A C 1
ATOM 1555 O O . LYS A 1 194 ? -3.963 9.489 25.121 1.00 79.81 194 LYS A O 1
ATOM 1560 N N . ALA A 1 195 ? -2.896 7.758 24.187 1.00 74.12 195 ALA A N 1
ATOM 1561 C CA . ALA A 1 195 ? -3.535 6.741 25.009 1.00 74.12 195 ALA A CA 1
ATOM 1562 C C . ALA A 1 195 ? -3.287 6.933 26.517 1.00 74.12 195 ALA A C 1
ATOM 1564 O O . ALA A 1 195 ? -2.299 7.531 26.956 1.00 74.12 195 ALA A O 1
ATOM 1565 N N . GLU A 1 196 ? -4.208 6.394 27.313 1.00 69.00 196 GLU A N 1
ATOM 1566 C CA . GLU A 1 196 ? -4.327 6.667 28.749 1.00 69.00 196 GLU A CA 1
ATOM 1567 C C . GLU A 1 196 ? -3.232 6.014 29.608 1.00 69.00 196 GLU A C 1
ATOM 1569 O O . GLU A 1 196 ? -2.872 6.554 30.652 1.00 69.00 196 GLU A O 1
ATOM 1574 N N . SER A 1 197 ? -2.654 4.878 29.192 1.00 83.50 197 SER A N 1
ATOM 1575 C CA . SER A 1 197 ? -1.739 4.117 30.053 1.00 83.50 197 SER A CA 1
ATOM 1576 C C . SER A 1 197 ? -0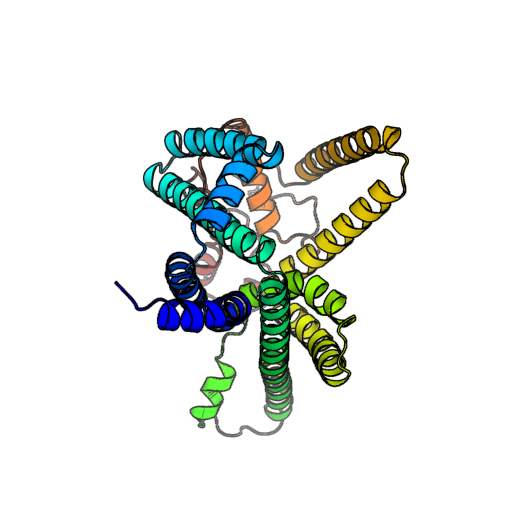.256 4.427 29.806 1.00 83.50 197 SER A C 1
ATOM 1578 O O . SER A 1 197 ? 0.238 4.430 28.677 1.00 83.50 197 SER A O 1
ATOM 1580 N N . LYS A 1 198 ? 0.502 4.629 30.897 1.00 85.56 198 LYS A N 1
ATOM 1581 C CA . LYS A 1 198 ? 1.952 4.909 30.849 1.00 85.56 198 LYS A CA 1
ATOM 1582 C C . LYS A 1 198 ? 2.744 3.792 30.154 1.00 85.56 198 LYS A C 1
ATOM 1584 O O . LYS A 1 198 ? 3.637 4.082 29.368 1.00 85.56 198 LYS A O 1
ATOM 1589 N N . ARG A 1 199 ? 2.404 2.520 30.408 1.00 86.12 199 ARG A N 1
ATOM 1590 C CA . ARG A 1 199 ? 3.082 1.353 29.802 1.00 86.12 199 ARG A CA 1
ATOM 1591 C C . ARG A 1 199 ? 2.923 1.316 28.281 1.00 86.12 199 ARG A C 1
ATOM 1593 O O . ARG A 1 199 ? 3.881 1.039 27.572 1.00 86.12 199 ARG A O 1
ATOM 1600 N N . PHE A 1 200 ? 1.733 1.646 27.782 1.00 86.56 200 PHE A N 1
ATOM 1601 C CA . PHE A 1 200 ? 1.458 1.681 26.347 1.00 86.56 200 PHE A CA 1
ATOM 1602 C C . PHE A 1 200 ? 2.245 2.793 25.643 1.00 86.56 200 PHE A C 1
ATOM 1604 O O . PHE A 1 200 ? 2.777 2.576 24.559 1.00 86.56 200 PHE A O 1
ATOM 1611 N N . ARG A 1 201 ? 2.407 3.955 26.290 1.00 87.25 201 ARG A N 1
ATOM 1612 C CA . ARG A 1 201 ? 3.247 5.043 25.763 1.00 87.25 201 ARG A CA 1
ATOM 1613 C C . ARG A 1 201 ? 4.714 4.640 25.631 1.00 87.25 201 ARG A C 1
ATOM 1615 O O . ARG A 1 201 ? 5.326 4.955 24.617 1.00 87.25 201 ARG A O 1
ATOM 1622 N N . TRP A 1 202 ? 5.258 3.923 26.616 1.00 88.81 202 TRP A N 1
ATOM 1623 C CA . TRP A 1 202 ? 6.634 3.419 26.554 1.00 88.81 202 TRP A CA 1
ATOM 1624 C C . TRP A 1 202 ? 6.843 2.417 25.420 1.00 88.81 202 TRP A C 1
ATOM 1626 O O . TRP A 1 202 ? 7.842 2.510 24.717 1.00 88.81 202 TRP A O 1
ATOM 1636 N N . LEU A 1 203 ? 5.885 1.513 25.205 1.00 89.12 203 LEU A N 1
ATOM 1637 C CA . LEU A 1 203 ? 5.922 0.548 24.105 1.00 89.12 203 LEU A CA 1
ATOM 1638 C C . LEU A 1 203 ? 5.859 1.231 22.728 1.00 89.12 203 LEU A C 1
ATOM 1640 O O . LEU A 1 203 ? 6.577 0.843 21.810 1.00 89.12 203 LEU A O 1
ATOM 1644 N N . ILE A 1 204 ? 5.048 2.284 22.583 1.00 89.19 204 ILE A N 1
ATOM 1645 C CA . ILE A 1 204 ? 5.039 3.102 21.362 1.00 89.19 204 ILE A CA 1
ATOM 1646 C C . ILE A 1 204 ? 6.398 3.768 21.163 1.00 89.19 204 ILE A C 1
ATOM 1648 O O . ILE A 1 204 ? 6.992 3.639 20.093 1.00 89.19 204 ILE A O 1
ATOM 1652 N N . LEU A 1 205 ? 6.900 4.454 22.192 1.00 90.25 205 LEU A N 1
ATOM 1653 C CA . LEU A 1 205 ? 8.138 5.221 22.104 1.00 90.25 205 LEU A CA 1
ATOM 1654 C C . LEU A 1 205 ? 9.340 4.328 21.772 1.00 90.25 205 LEU A C 1
ATOM 1656 O O . LEU A 1 205 ? 10.181 4.726 20.971 1.00 90.25 205 LEU A O 1
ATOM 1660 N N . SER A 1 206 ? 9.393 3.114 22.329 1.00 89.94 206 SER A N 1
ATOM 1661 C CA . SER A 1 206 ? 10.455 2.154 22.026 1.00 89.94 206 SER A CA 1
ATOM 1662 C C . SER A 1 206 ? 10.362 1.589 20.610 1.00 89.94 206 SER A C 1
ATOM 1664 O O . SER A 1 206 ? 11.397 1.300 20.024 1.00 89.94 206 SER A O 1
ATOM 1666 N N . SER A 1 207 ? 9.164 1.467 20.028 1.00 92.12 207 SER A N 1
ATOM 1667 C CA . SER A 1 207 ? 8.991 0.918 18.674 1.00 92.12 207 SER A CA 1
ATOM 1668 C C . SER A 1 207 ? 9.425 1.861 17.545 1.00 92.12 207 SER A C 1
ATOM 1670 O O . SER A 1 207 ? 9.910 1.393 16.517 1.00 92.12 207 SER A O 1
ATOM 1672 N N . ILE A 1 208 ? 9.305 3.182 17.730 1.00 91.25 208 ILE A N 1
ATOM 1673 C CA . ILE A 1 208 ? 9.629 4.197 16.709 1.00 91.25 208 ILE A CA 1
ATOM 1674 C C . ILE A 1 208 ? 11.062 4.068 16.156 1.00 91.25 208 ILE A C 1
ATOM 1676 O O . ILE A 1 208 ? 11.201 3.995 14.932 1.00 91.25 208 ILE A O 1
ATOM 1680 N N . PRO A 1 209 ? 12.133 4.013 16.979 1.00 91.75 209 PRO A N 1
ATOM 1681 C CA . PRO A 1 209 ? 13.491 3.877 16.454 1.00 91.75 209 PRO A CA 1
ATOM 1682 C C . PRO A 1 209 ? 13.689 2.572 15.678 1.00 91.75 209 PRO A C 1
ATOM 1684 O O . PRO A 1 209 ? 14.405 2.575 14.681 1.00 91.75 209 PRO A O 1
ATOM 1687 N N . PHE A 1 210 ? 13.019 1.481 16.067 1.00 91.12 210 PHE A N 1
ATOM 1688 C CA . PHE A 1 210 ? 13.092 0.224 15.321 1.00 91.12 210 PHE A CA 1
ATOM 1689 C C . PHE A 1 210 ? 12.360 0.298 13.981 1.00 91.12 210 PHE A C 1
ATOM 1691 O O . PHE A 1 210 ? 12.895 -0.185 12.992 1.00 91.12 210 PHE A O 1
ATOM 1698 N N . ILE A 1 211 ? 11.195 0.949 13.904 1.00 89.81 211 ILE A N 1
ATOM 1699 C CA . ILE A 1 211 ? 10.498 1.171 12.623 1.00 89.81 211 ILE A CA 1
ATOM 1700 C C . ILE A 1 211 ? 11.401 1.946 11.651 1.00 89.81 211 ILE A C 1
ATOM 1702 O O . ILE A 1 211 ? 11.564 1.542 10.500 1.00 89.81 211 ILE A O 1
ATOM 1706 N N . ILE A 1 212 ? 12.041 3.017 12.132 1.00 88.00 212 ILE A N 1
ATOM 1707 C CA . ILE A 1 212 ? 12.984 3.811 11.332 1.00 88.00 212 ILE A CA 1
ATOM 1708 C C . ILE A 1 212 ? 14.198 2.963 10.935 1.00 88.00 212 ILE A C 1
ATOM 1710 O O . ILE A 1 212 ? 14.614 2.987 9.778 1.00 88.00 212 ILE A O 1
ATOM 1714 N N . TRP A 1 213 ? 14.749 2.183 11.868 1.00 88.31 213 TRP A N 1
ATOM 1715 C CA . TRP A 1 213 ? 15.878 1.296 11.598 1.00 88.31 213 TRP A CA 1
ATOM 1716 C C . TRP A 1 213 ? 15.562 0.270 10.508 1.00 88.31 213 TRP A C 1
ATOM 1718 O O . TRP A 1 213 ? 16.350 0.116 9.581 1.00 88.31 213 TRP A O 1
ATOM 1728 N N . ILE A 1 214 ? 14.399 -0.381 10.575 1.00 87.75 214 ILE A N 1
ATOM 1729 C CA . ILE A 1 214 ? 13.943 -1.356 9.575 1.00 87.75 214 ILE A CA 1
ATOM 1730 C C . ILE A 1 214 ? 13.825 -0.694 8.194 1.00 87.75 214 ILE A C 1
ATOM 1732 O O . ILE A 1 214 ? 14.278 -1.258 7.194 1.00 87.75 214 ILE A O 1
ATOM 1736 N N . ALA A 1 215 ? 13.284 0.526 8.126 1.00 85.56 215 ALA A N 1
ATOM 1737 C CA . ALA A 1 215 ? 13.183 1.287 6.881 1.00 85.56 215 ALA A CA 1
ATOM 1738 C C . ALA A 1 215 ? 14.552 1.607 6.265 1.00 85.56 215 ALA A C 1
ATOM 1740 O O . ALA A 1 215 ? 14.746 1.423 5.061 1.00 85.56 215 ALA A O 1
ATOM 1741 N N . LEU A 1 216 ? 15.515 2.022 7.089 1.00 83.44 216 LEU A N 1
ATOM 1742 C CA . LEU A 1 216 ? 16.876 2.320 6.642 1.00 83.44 216 LEU A CA 1
ATOM 1743 C C . LEU A 1 216 ? 17.639 1.054 6.236 1.00 83.44 216 LEU A C 1
ATOM 1745 O O . LEU A 1 216 ? 18.285 1.040 5.194 1.00 83.44 216 LEU A O 1
ATOM 1749 N N . TYR A 1 217 ? 17.535 -0.013 7.030 1.00 82.56 217 TYR A N 1
ATOM 1750 C CA . TYR A 1 217 ? 18.244 -1.272 6.798 1.00 82.56 217 TYR A CA 1
ATOM 1751 C C . TYR A 1 217 ? 17.771 -1.984 5.525 1.00 82.56 217 TYR A C 1
ATOM 1753 O O . TYR A 1 217 ? 18.566 -2.592 4.819 1.00 82.56 217 TYR A O 1
ATOM 1761 N N . THR A 1 218 ? 16.480 -1.882 5.200 1.00 78.06 218 THR A N 1
ATOM 1762 C CA . THR A 1 218 ? 15.910 -2.473 3.976 1.00 78.06 218 THR A CA 1
ATOM 1763 C C . THR A 1 218 ? 16.193 -1.659 2.704 1.00 78.06 218 THR A C 1
ATOM 1765 O O . THR A 1 218 ? 15.772 -2.072 1.621 1.00 78.06 218 THR A O 1
ATOM 1768 N N . GLU A 1 219 ? 16.876 -0.510 2.821 1.00 73.00 219 GLU A N 1
ATOM 1769 C CA . GLU A 1 219 ? 17.189 0.432 1.730 1.00 73.00 219 GLU A CA 1
ATOM 1770 C C . GLU A 1 219 ? 15.968 0.794 0.864 1.00 73.00 219 GLU A C 1
ATOM 1772 O O . GLU A 1 219 ? 16.037 1.019 -0.351 1.00 73.00 219 GLU A O 1
ATOM 1777 N N . THR A 1 220 ? 14.795 0.853 1.491 1.00 69.44 220 THR A N 1
ATOM 1778 C CA . THR A 1 220 ? 13.535 1.075 0.785 1.00 69.44 220 THR A CA 1
ATOM 1779 C C . THR A 1 220 ? 13.337 2.563 0.507 1.00 69.44 220 THR A C 1
ATOM 1781 O O . THR A 1 220 ? 12.688 3.288 1.260 1.00 69.44 220 THR A O 1
ATOM 1784 N N . LYS A 1 221 ? 13.831 3.035 -0.649 1.00 71.62 221 LYS A N 1
ATOM 1785 C CA . LYS A 1 221 ? 13.527 4.395 -1.156 1.00 71.62 221 LYS A CA 1
ATOM 1786 C C . LYS A 1 221 ? 12.010 4.674 -1.195 1.00 71.62 221 LYS A C 1
ATOM 1788 O O . LYS A 1 221 ? 11.588 5.813 -1.019 1.00 71.62 221 LYS A O 1
ATOM 1793 N N . SER A 1 222 ? 11.190 3.637 -1.396 1.00 69.25 222 SER A N 1
ATOM 1794 C CA . SER A 1 222 ? 9.722 3.702 -1.346 1.00 69.25 222 SER A CA 1
ATOM 1795 C C . SER A 1 222 ? 9.176 4.038 0.044 1.00 69.25 222 SER A C 1
ATOM 1797 O O . SER A 1 222 ? 8.221 4.801 0.144 1.00 69.25 222 SER A O 1
ATOM 1799 N N . ALA A 1 223 ? 9.787 3.530 1.114 1.00 71.50 223 ALA A N 1
ATOM 1800 C CA . ALA A 1 223 ? 9.346 3.781 2.482 1.00 71.50 223 ALA A CA 1
ATOM 1801 C C . ALA A 1 223 ? 9.623 5.237 2.907 1.00 71.50 223 ALA A C 1
ATOM 1803 O O . ALA A 1 223 ? 8.779 5.880 3.533 1.00 71.50 223 ALA A O 1
ATOM 1804 N N . ALA A 1 224 ? 10.760 5.798 2.476 1.00 72.81 224 ALA A N 1
ATOM 1805 C CA . ALA A 1 224 ? 11.055 7.224 2.629 1.00 72.81 224 ALA A CA 1
ATOM 1806 C C . ALA A 1 224 ? 10.060 8.102 1.848 1.00 72.81 224 ALA A C 1
ATOM 1808 O O . ALA A 1 224 ? 9.541 9.081 2.385 1.00 72.81 224 ALA A O 1
ATOM 1809 N N . LEU A 1 225 ? 9.742 7.723 0.605 1.00 76.94 225 LEU A N 1
ATOM 1810 C CA . LEU A 1 225 ? 8.742 8.423 -0.203 1.00 76.94 225 LEU A CA 1
ATOM 1811 C C . LEU A 1 225 ? 7.357 8.389 0.460 1.00 76.94 225 LEU A C 1
ATOM 1813 O O . LEU A 1 225 ? 6.702 9.423 0.542 1.00 76.94 225 LEU A O 1
ATOM 1817 N N . ALA A 1 226 ? 6.939 7.236 0.991 1.00 73.19 226 ALA A N 1
ATOM 1818 C CA . ALA A 1 226 ? 5.671 7.093 1.705 1.00 73.19 226 ALA A CA 1
ATOM 1819 C C . ALA A 1 226 ? 5.582 8.046 2.911 1.00 73.19 226 ALA A C 1
ATOM 1821 O O . ALA A 1 226 ? 4.559 8.708 3.099 1.00 73.19 226 ALA A O 1
ATOM 1822 N N . ALA A 1 227 ? 6.668 8.183 3.680 1.00 75.69 227 ALA A N 1
ATOM 1823 C CA . ALA A 1 227 ? 6.739 9.127 4.794 1.00 75.69 227 ALA A CA 1
ATOM 1824 C C . ALA A 1 227 ? 6.606 10.587 4.330 1.00 75.69 227 ALA A C 1
ATOM 1826 O O . ALA A 1 227 ? 5.812 11.343 4.893 1.00 75.69 227 ALA A O 1
ATOM 1827 N N . ILE A 1 228 ? 7.337 10.974 3.277 1.00 81.88 228 ILE A N 1
ATOM 1828 C CA . ILE A 1 228 ? 7.285 12.327 2.701 1.00 81.88 228 ILE A CA 1
ATOM 1829 C C . ILE A 1 228 ? 5.877 12.637 2.187 1.00 81.88 228 ILE A C 1
ATOM 1831 O O . ILE A 1 228 ? 5.317 13.680 2.526 1.00 81.88 228 ILE A O 1
ATOM 1835 N N . CYS A 1 229 ? 5.275 11.723 1.422 1.00 79.88 229 CYS A N 1
ATOM 1836 C CA . CYS A 1 229 ? 3.908 11.870 0.935 1.00 79.88 229 CYS A CA 1
ATOM 1837 C C . CYS A 1 229 ? 2.918 12.009 2.097 1.00 79.88 229 CYS A C 1
ATOM 1839 O O . CYS A 1 229 ? 2.078 12.905 2.067 1.00 79.88 229 CYS A O 1
ATOM 1841 N N . GLY A 1 230 ? 3.040 11.186 3.143 1.00 77.19 230 GLY A N 1
ATOM 1842 C CA . GLY A 1 230 ? 2.187 11.270 4.330 1.00 77.19 230 GLY A CA 1
ATOM 1843 C C . GLY A 1 230 ? 2.275 12.627 5.037 1.00 77.19 230 GLY A C 1
ATOM 1844 O O . GLY A 1 230 ? 1.246 13.231 5.345 1.00 77.19 230 GLY A O 1
ATOM 1845 N N . ILE A 1 231 ? 3.491 13.146 5.238 1.00 81.56 231 ILE A N 1
ATOM 1846 C CA . ILE A 1 231 ? 3.721 14.477 5.825 1.00 81.56 231 ILE A CA 1
ATOM 1847 C C . ILE A 1 231 ? 3.142 15.573 4.923 1.00 81.56 231 ILE A C 1
ATOM 1849 O O . ILE A 1 231 ? 2.482 16.489 5.415 1.00 81.56 231 ILE A O 1
ATOM 1853 N N . MET A 1 232 ? 3.342 15.468 3.608 1.00 82.69 232 MET A N 1
ATOM 1854 C CA . MET A 1 232 ? 2.826 16.426 2.632 1.00 82.69 232 MET A CA 1
ATOM 1855 C C . MET A 1 232 ? 1.292 16.465 2.635 1.00 82.69 232 MET A C 1
ATOM 1857 O O . MET A 1 232 ? 0.712 17.547 2.717 1.00 82.69 232 MET A O 1
ATOM 1861 N N . PHE A 1 233 ? 0.623 15.309 2.629 1.00 82.81 233 PHE A N 1
ATOM 1862 C CA . PHE A 1 233 ? -0.838 15.236 2.732 1.00 82.81 233 PHE A CA 1
ATOM 1863 C C . PHE A 1 233 ? -1.351 15.815 4.051 1.00 82.81 233 PHE A C 1
ATOM 1865 O O . PHE A 1 233 ? -2.333 16.559 4.048 1.00 82.81 233 PHE A O 1
ATOM 1872 N N . LEU A 1 234 ? -0.677 15.535 5.171 1.00 81.88 234 LEU A N 1
ATOM 1873 C CA . LEU A 1 234 ? -1.035 16.112 6.467 1.00 81.88 234 LEU A CA 1
ATOM 1874 C C . LEU A 1 234 ? -0.885 17.640 6.465 1.00 81.88 234 LEU A C 1
ATOM 1876 O O . LEU A 1 234 ? -1.763 18.344 6.963 1.00 81.88 234 LEU A O 1
ATOM 1880 N N . ALA A 1 235 ? 0.198 18.163 5.887 1.00 82.94 235 ALA A N 1
ATOM 1881 C CA . ALA A 1 235 ? 0.422 19.598 5.761 1.00 82.94 235 ALA A CA 1
ATOM 1882 C C . ALA A 1 235 ? -0.666 20.262 4.902 1.00 82.94 235 ALA A C 1
ATOM 1884 O O . ALA A 1 235 ? -1.255 21.255 5.330 1.00 82.94 235 ALA A O 1
ATOM 1885 N N . ILE A 1 236 ? -0.996 19.676 3.745 1.00 84.06 236 ILE A N 1
ATOM 1886 C CA . ILE A 1 236 ? -2.088 20.140 2.874 1.00 84.06 236 ILE A CA 1
ATOM 1887 C C . ILE A 1 236 ? -3.419 20.131 3.632 1.00 84.06 236 ILE A C 1
ATOM 1889 O O . ILE A 1 236 ? -4.145 21.123 3.615 1.00 84.06 236 ILE A O 1
ATOM 1893 N N . TRP A 1 237 ? -3.723 19.053 4.355 1.00 83.06 237 TRP A N 1
ATOM 1894 C CA . TRP A 1 237 ? -4.942 18.949 5.157 1.00 83.06 237 TRP A CA 1
ATOM 1895 C C . TRP A 1 237 ? -5.035 20.046 6.228 1.00 83.06 237 TRP A C 1
ATOM 1897 O O . TRP A 1 237 ? -6.069 20.701 6.375 1.00 83.06 237 TRP A O 1
ATOM 1907 N N . LEU A 1 238 ? -3.944 20.288 6.960 1.00 84.62 238 LEU A N 1
ATOM 1908 C CA . LEU A 1 238 ? -3.883 21.344 7.973 1.00 84.62 238 LEU A CA 1
ATOM 1909 C C . LEU A 1 238 ? -4.009 22.747 7.362 1.00 84.62 238 LEU A C 1
ATOM 1911 O O . LEU A 1 238 ? -4.624 23.618 7.981 1.00 84.62 238 LEU A O 1
ATOM 1915 N N . LEU A 1 239 ? -3.463 22.967 6.163 1.00 84.69 239 LEU A N 1
ATOM 1916 C CA . LEU A 1 239 ? -3.617 24.217 5.415 1.00 84.69 239 LEU A CA 1
ATOM 1917 C C . LEU A 1 239 ? -5.072 24.437 4.997 1.00 84.69 239 LEU A C 1
ATOM 1919 O O . LEU A 1 239 ? -5.622 25.501 5.278 1.00 84.69 239 LEU A O 1
ATOM 1923 N N . ILE A 1 240 ? -5.715 23.422 4.412 1.00 85.31 240 ILE A N 1
ATOM 1924 C CA . ILE A 1 240 ? -7.132 23.479 4.021 1.00 85.31 240 ILE A CA 1
ATOM 1925 C C . ILE A 1 240 ? -8.002 23.816 5.235 1.00 85.31 240 ILE A C 1
ATOM 1927 O O . ILE A 1 240 ? -8.855 24.693 5.146 1.00 85.31 240 ILE A O 1
ATOM 1931 N N . LYS A 1 241 ? -7.740 23.195 6.393 1.00 84.25 241 LYS A N 1
ATOM 1932 C CA . LYS A 1 241 ? -8.501 23.448 7.627 1.00 84.25 241 LYS A CA 1
ATOM 1933 C C . LYS A 1 241 ? -8.355 24.882 8.159 1.00 84.25 241 LYS A C 1
ATOM 1935 O O . LYS A 1 241 ? -9.256 25.372 8.833 1.00 84.25 241 LYS A O 1
ATOM 1940 N N . LYS A 1 242 ? -7.219 25.542 7.917 1.00 84.94 242 LYS A N 1
ATOM 1941 C CA . LYS A 1 242 ? -6.972 26.924 8.368 1.00 84.94 242 LYS A CA 1
ATOM 1942 C C . LYS A 1 242 ? -7.563 27.980 7.435 1.00 84.94 242 LYS A C 1
ATOM 1944 O O . LYS A 1 242 ? -7.761 29.117 7.857 1.00 84.94 242 LYS A O 1
ATOM 1949 N N . ILE A 1 243 ? -7.799 27.637 6.175 1.00 85.94 243 ILE A N 1
ATOM 1950 C CA . ILE A 1 243 ? -8.284 28.569 5.160 1.00 85.94 243 ILE A CA 1
ATOM 1951 C C . ILE A 1 243 ? -9.812 28.673 5.247 1.00 85.94 243 ILE A C 1
ATOM 1953 O O . ILE A 1 243 ? -10.500 27.698 5.532 1.00 85.94 243 ILE A O 1
ATOM 1957 N N . LYS A 1 244 ? -10.365 29.872 5.006 1.00 79.19 244 LYS A N 1
ATOM 1958 C CA . LYS A 1 244 ? -11.826 30.053 4.934 1.00 79.19 244 LYS A CA 1
ATOM 1959 C C . LYS A 1 244 ? -12.392 29.158 3.829 1.00 79.19 244 LYS A C 1
ATOM 1961 O O . LYS A 1 244 ? -11.848 29.157 2.727 1.00 79.19 244 LYS A O 1
ATOM 1966 N N . GLU A 1 245 ? -13.515 28.490 4.088 1.00 80.50 245 GLU A N 1
ATOM 1967 C CA . GLU A 1 245 ? -14.130 27.506 3.176 1.00 80.50 245 GLU A CA 1
ATOM 1968 C C . GLU A 1 245 ? -14.281 28.012 1.730 1.00 80.50 245 GLU A C 1
ATOM 1970 O O . GLU A 1 245 ? -14.087 27.253 0.785 1.00 80.50 245 GLU A O 1
ATOM 1975 N N . LYS A 1 246 ? -14.504 29.321 1.542 1.00 82.94 246 LYS A N 1
ATOM 1976 C CA . LYS A 1 246 ? -14.581 29.974 0.224 1.00 82.94 246 LYS A CA 1
ATOM 1977 C C . LYS A 1 246 ? -13.319 29.813 -0.644 1.00 82.94 246 LYS A C 1
ATOM 1979 O O . LYS A 1 246 ? -13.440 29.765 -1.862 1.00 82.94 246 LYS A O 1
ATOM 1984 N N . TYR A 1 247 ? -12.124 29.750 -0.052 1.00 85.19 247 TYR A N 1
ATOM 1985 C CA . TYR A 1 247 ? -10.846 29.677 -0.784 1.00 85.19 247 TYR A CA 1
ATOM 1986 C C . TYR A 1 247 ? -10.271 28.256 -0.876 1.00 85.19 247 TYR A C 1
ATOM 1988 O O . TYR A 1 247 ? -9.344 28.019 -1.652 1.00 85.19 247 TYR A O 1
ATOM 1996 N N . ALA A 1 248 ? -10.823 27.303 -0.120 1.00 83.75 248 ALA A N 1
ATOM 1997 C CA . ALA A 1 248 ? -10.444 25.896 -0.197 1.00 83.75 248 ALA A CA 1
ATOM 1998 C C . ALA A 1 248 ? -10.524 25.310 -1.627 1.00 83.75 248 ALA A C 1
ATOM 2000 O O . ALA A 1 248 ? -9.541 24.694 -2.046 1.00 83.75 248 ALA A O 1
ATOM 2001 N N . PRO A 1 249 ? -11.596 25.522 -2.427 1.00 85.31 249 PRO A N 1
ATOM 2002 C CA . PRO A 1 249 ? -11.654 24.970 -3.784 1.00 85.31 249 PRO A CA 1
ATOM 2003 C C . PRO A 1 249 ? -10.592 25.570 -4.715 1.00 85.31 249 PRO A C 1
ATOM 2005 O O . PRO A 1 249 ? -10.016 24.851 -5.527 1.00 85.31 249 PRO A O 1
ATOM 2008 N N . THR A 1 250 ? -10.275 26.861 -4.572 1.00 87.31 250 THR A N 1
ATOM 2009 C CA . THR A 1 250 ? -9.225 27.520 -5.364 1.00 87.31 250 THR A CA 1
ATOM 2010 C C . THR A 1 250 ? -7.844 26.951 -5.049 1.00 87.31 250 THR A C 1
ATOM 2012 O O . THR A 1 250 ? -7.069 26.694 -5.967 1.00 87.31 250 THR A O 1
ATOM 2015 N N . LEU A 1 251 ? -7.545 26.701 -3.768 1.00 86.56 251 LEU A N 1
ATOM 2016 C CA . LEU A 1 251 ? -6.295 26.052 -3.370 1.00 86.56 251 LEU A CA 1
ATOM 2017 C C . LEU A 1 251 ? -6.201 24.630 -3.936 1.00 86.56 251 LEU A C 1
ATOM 2019 O O . LEU A 1 251 ? -5.154 24.257 -4.458 1.00 86.56 251 LEU A O 1
ATOM 2023 N N . ILE A 1 252 ? -7.281 23.846 -3.853 1.00 87.06 252 ILE A N 1
ATOM 2024 C CA . ILE A 1 252 ? -7.318 22.482 -4.401 1.00 87.06 252 ILE A CA 1
ATOM 2025 C C . ILE A 1 252 ? -7.054 22.509 -5.909 1.00 87.06 252 ILE A C 1
ATOM 2027 O O . ILE A 1 252 ? -6.222 21.744 -6.393 1.00 87.06 252 ILE A O 1
ATOM 2031 N N . LEU A 1 253 ? -7.701 23.419 -6.642 1.00 90.12 253 LEU A N 1
ATOM 2032 C CA . LEU A 1 253 ? -7.474 23.581 -8.076 1.00 90.12 253 LEU A CA 1
ATOM 2033 C C . LEU A 1 253 ? -6.014 23.946 -8.379 1.00 90.12 253 LEU A C 1
ATOM 2035 O O . LEU A 1 253 ? -5.419 23.344 -9.266 1.00 90.12 253 LEU A O 1
ATOM 2039 N N . LEU A 1 254 ? -5.424 24.874 -7.621 1.00 90.62 254 LEU A N 1
ATOM 2040 C CA . LEU A 1 254 ? -4.026 25.283 -7.780 1.00 90.62 254 LEU A CA 1
ATOM 2041 C C . LEU A 1 254 ? -3.038 24.141 -7.485 1.00 90.62 254 LEU A C 1
ATOM 2043 O O . LEU A 1 254 ? -2.029 23.994 -8.171 1.00 90.62 254 LEU A O 1
ATOM 2047 N N . LEU A 1 255 ? -3.327 23.306 -6.485 1.00 89.19 255 LEU A N 1
ATOM 2048 C CA . LEU A 1 255 ? -2.525 22.116 -6.193 1.00 89.19 255 LEU A CA 1
ATOM 2049 C C . LEU A 1 255 ? -2.619 21.087 -7.326 1.00 89.19 255 LEU A C 1
ATOM 2051 O O . LEU A 1 255 ? -1.597 20.530 -7.722 1.00 89.19 255 LEU A O 1
ATOM 2055 N N . LEU A 1 256 ? -3.816 20.865 -7.878 1.00 89.06 256 LEU A N 1
ATOM 2056 C CA . LEU A 1 256 ? -4.016 19.955 -9.009 1.00 89.06 256 LEU A CA 1
ATOM 2057 C C . LEU A 1 256 ? -3.317 20.458 -10.278 1.00 89.06 256 LEU A C 1
ATOM 2059 O O . LEU A 1 256 ? -2.645 19.677 -10.949 1.00 89.06 256 LEU A O 1
ATOM 2063 N N . THR A 1 257 ? -3.416 21.749 -10.598 1.00 91.25 257 THR A N 1
ATOM 2064 C CA . THR A 1 257 ? -2.733 22.319 -11.771 1.00 91.25 257 THR A CA 1
ATOM 2065 C C . THR A 1 257 ? -1.217 22.303 -11.606 1.00 91.25 257 THR A C 1
ATOM 2067 O O . THR A 1 257 ? -0.511 21.945 -12.548 1.00 91.25 257 THR A O 1
ATOM 2070 N N . SER A 1 258 ? -0.713 22.609 -10.406 1.00 90.88 258 SER A N 1
ATOM 2071 C CA . SER A 1 258 ? 0.709 22.483 -10.070 1.00 90.88 258 SER A CA 1
ATOM 2072 C C . SER A 1 258 ? 1.206 21.045 -10.240 1.00 90.88 258 SER A C 1
ATOM 2074 O O . SER A 1 258 ? 2.253 20.823 -10.848 1.00 90.88 258 SER A O 1
ATOM 2076 N N . LEU A 1 259 ? 0.426 20.055 -9.790 1.00 89.88 259 LEU A N 1
ATOM 2077 C CA . LEU A 1 259 ? 0.754 18.640 -9.960 1.00 89.88 259 LEU A CA 1
ATOM 2078 C C . LEU A 1 259 ? 0.850 18.263 -11.444 1.00 89.88 259 LEU A C 1
ATOM 2080 O O . LEU A 1 259 ? 1.848 17.679 -11.861 1.00 89.88 259 LEU A O 1
ATOM 2084 N N . VAL A 1 260 ? -0.139 18.648 -12.256 1.00 89.62 260 VAL A N 1
ATOM 2085 C CA . VAL A 1 260 ? -0.124 18.390 -13.706 1.00 89.62 260 VAL A CA 1
ATOM 2086 C C . VAL A 1 260 ? 1.095 19.047 -14.360 1.00 89.62 260 VAL A C 1
ATOM 2088 O O . VAL A 1 260 ? 1.851 18.379 -15.067 1.00 89.62 260 VAL A O 1
ATOM 2091 N N . PHE A 1 261 ? 1.357 20.323 -14.079 1.00 91.31 261 PHE A N 1
ATOM 2092 C CA . PHE A 1 261 ? 2.503 21.030 -14.655 1.00 91.31 261 PHE A CA 1
ATOM 2093 C C . PHE A 1 261 ? 3.847 20.419 -14.229 1.00 91.31 261 PHE A C 1
ATOM 2095 O O . PHE A 1 261 ? 4.761 20.283 -15.049 1.00 91.31 261 PHE A O 1
ATOM 2102 N N . SER A 1 262 ? 3.955 19.998 -12.966 1.00 88.94 262 SER A N 1
ATOM 2103 C CA . SER A 1 262 ? 5.121 19.291 -12.439 1.00 88.94 262 SER A CA 1
ATOM 2104 C C . SER A 1 262 ? 5.335 17.957 -13.156 1.00 88.94 262 SER A C 1
ATOM 2106 O O . SER A 1 262 ? 6.453 17.694 -13.593 1.00 88.94 262 SER A O 1
ATOM 2108 N N . THR A 1 263 ? 4.281 17.160 -13.370 1.00 86.88 263 THR A N 1
ATOM 2109 C CA . THR A 1 263 ? 4.395 15.884 -14.103 1.00 86.88 263 THR A CA 1
ATOM 2110 C C . THR A 1 263 ? 4.840 16.082 -15.549 1.00 86.88 263 THR A C 1
ATOM 2112 O O . THR A 1 263 ? 5.761 15.403 -15.992 1.00 86.88 263 THR A O 1
ATOM 2115 N N . ILE A 1 264 ? 4.277 17.061 -16.265 1.00 87.56 264 ILE A N 1
ATOM 2116 C CA . ILE A 1 264 ? 4.674 17.375 -17.646 1.00 87.56 264 ILE A CA 1
ATOM 2117 C C . ILE A 1 264 ? 6.140 17.819 -17.700 1.00 87.56 264 ILE A C 1
ATOM 2119 O O . ILE A 1 264 ? 6.897 17.375 -18.563 1.00 87.56 264 ILE A O 1
ATOM 2123 N N . SER A 1 265 ? 6.555 18.684 -16.772 1.00 88.31 265 SER A N 1
ATOM 2124 C CA . SER A 1 265 ? 7.945 19.148 -16.682 1.00 88.31 265 SER A CA 1
ATOM 2125 C C . SER A 1 265 ? 8.901 18.000 -16.365 1.00 88.31 265 SER A C 1
ATOM 2127 O O . SER A 1 265 ? 9.975 17.914 -16.953 1.00 88.31 265 SER A O 1
ATOM 2129 N N . PHE A 1 266 ? 8.491 17.091 -15.481 1.00 87.88 266 PHE A N 1
ATOM 2130 C CA . PHE A 1 266 ? 9.259 15.909 -15.113 1.00 87.88 266 PHE A CA 1
ATOM 2131 C C . PHE A 1 266 ? 9.422 14.935 -16.285 1.00 87.88 266 PHE A C 1
ATOM 2133 O O . PHE A 1 266 ? 10.526 14.459 -16.530 1.00 87.88 266 PHE A O 1
ATOM 2140 N N . ILE A 1 267 ? 8.362 14.691 -17.059 1.00 85.38 267 ILE A N 1
ATOM 2141 C CA . ILE A 1 267 ? 8.407 13.811 -18.235 1.00 85.38 267 ILE A CA 1
ATOM 2142 C C . ILE A 1 267 ? 9.410 14.320 -19.277 1.00 85.38 267 ILE A C 1
ATOM 2144 O O . ILE A 1 267 ? 10.125 13.523 -19.873 1.00 85.38 267 ILE A O 1
ATOM 2148 N N . LYS A 1 268 ? 9.545 15.640 -19.452 1.00 85.31 268 LYS A N 1
ATOM 2149 C CA . LYS A 1 268 ? 10.547 16.216 -20.369 1.00 85.31 268 LYS A CA 1
ATOM 2150 C C . LYS A 1 268 ? 11.997 15.926 -19.963 1.00 85.31 268 LYS A C 1
ATOM 2152 O O . LYS A 1 268 ? 12.879 16.014 -20.811 1.00 85.31 268 LYS A O 1
ATOM 2157 N N . LEU A 1 269 ? 12.242 15.608 -18.690 1.00 85.88 269 LEU A N 1
ATOM 2158 C CA . LEU A 1 269 ? 13.559 15.226 -18.176 1.00 85.88 269 LEU A CA 1
ATOM 2159 C C . LEU A 1 269 ? 13.841 13.724 -18.331 1.00 85.88 269 LEU A C 1
ATOM 2161 O O . LEU A 1 269 ? 14.985 13.308 -18.157 1.00 85.88 269 LEU A O 1
ATOM 2165 N N . LEU A 1 270 ? 12.825 12.910 -18.632 1.00 84.12 270 LEU A N 1
ATOM 2166 C CA . LEU A 1 270 ? 12.997 11.479 -18.867 1.00 84.12 270 LEU A CA 1
ATOM 2167 C C . LEU A 1 270 ? 13.653 11.221 -20.234 1.00 84.12 270 LEU A C 1
ATOM 2169 O O . LEU A 1 270 ? 13.512 12.033 -21.153 1.00 84.12 270 LEU A O 1
ATOM 2173 N N . PRO A 1 271 ? 14.365 10.092 -20.390 1.00 78.56 271 PRO A N 1
ATOM 2174 C CA . PRO A 1 271 ? 14.977 9.727 -21.665 1.00 78.56 271 PRO A CA 1
ATOM 2175 C C . PRO A 1 271 ? 13.901 9.508 -22.736 1.00 78.56 271 PRO A C 1
ATOM 2177 O O . PRO A 1 271 ? 13.046 8.647 -22.563 1.00 78.56 271 PRO A O 1
ATOM 2180 N N . GLN A 1 272 ? 13.944 10.261 -23.838 1.00 71.94 272 GLN A N 1
ATOM 2181 C CA . GLN A 1 272 ? 12.867 10.276 -24.845 1.00 71.94 272 GLN A CA 1
ATOM 2182 C C . GLN A 1 272 ? 12.921 9.125 -25.862 1.00 71.94 272 GLN A C 1
ATOM 2184 O O . GLN A 1 272 ? 11.901 8.809 -26.461 1.00 71.94 272 GLN A O 1
ATOM 2189 N N . ASP A 1 273 ? 14.080 8.492 -26.068 1.00 69.00 273 ASP A N 1
ATOM 2190 C CA . ASP A 1 273 ? 14.220 7.368 -27.005 1.00 69.00 273 ASP A CA 1
ATOM 2191 C C . ASP A 1 273 ? 14.462 6.061 -26.247 1.00 69.00 273 ASP A C 1
ATOM 2193 O O . ASP A 1 273 ? 15.599 5.633 -26.020 1.00 69.00 273 ASP A O 1
ATOM 2197 N N . VAL A 1 274 ? 13.367 5.444 -25.795 1.00 65.69 274 VAL A N 1
ATOM 2198 C CA . VAL A 1 274 ? 13.442 4.225 -24.985 1.00 65.69 274 VAL A CA 1
ATOM 2199 C C . VAL A 1 274 ? 13.889 3.009 -25.786 1.00 65.69 274 VAL A C 1
ATOM 2201 O O . VAL A 1 274 ? 14.553 2.127 -25.242 1.00 65.69 274 VAL A O 1
ATOM 2204 N N . GLU A 1 275 ? 13.552 2.966 -27.067 1.00 61.72 275 GLU A N 1
ATOM 2205 C CA . GLU A 1 275 ? 13.848 1.842 -27.958 1.00 61.72 275 GLU A CA 1
ATOM 2206 C C . GLU A 1 275 ? 15.156 2.068 -28.752 1.00 61.72 275 GLU A C 1
ATOM 2208 O O . GLU A 1 275 ? 15.551 1.202 -29.532 1.00 61.72 275 GLU A O 1
ATOM 2213 N N . LEU A 1 276 ? 15.851 3.199 -28.527 1.00 62.41 276 LEU A N 1
ATOM 2214 C CA . LEU A 1 276 ? 17.064 3.636 -29.242 1.00 62.41 276 LEU A CA 1
ATOM 2215 C C . LEU A 1 276 ? 16.887 3.637 -30.771 1.00 62.41 276 LEU A C 1
ATOM 2217 O O . LEU A 1 276 ? 17.840 3.403 -31.517 1.00 62.41 276 LEU A O 1
ATOM 2221 N N . LYS A 1 277 ? 15.664 3.889 -31.251 1.00 59.69 277 LYS A N 1
ATOM 2222 C CA . LYS A 1 277 ? 15.326 3.837 -32.683 1.00 59.69 277 LYS A CA 1
ATOM 2223 C C . LYS A 1 277 ? 16.062 4.900 -33.491 1.00 59.69 277 LYS A C 1
ATOM 2225 O O . LYS A 1 277 ? 16.322 4.685 -34.673 1.00 59.69 277 LYS A O 1
ATOM 2230 N N . ASN A 1 278 ? 16.398 6.021 -32.857 1.00 55.53 278 ASN A N 1
ATOM 2231 C CA . ASN A 1 278 ? 16.947 7.202 -33.511 1.00 55.53 278 ASN A CA 1
ATOM 2232 C C . ASN A 1 278 ? 18.406 7.484 -33.123 1.00 55.53 278 ASN A C 1
ATOM 2234 O O . ASN A 1 278 ? 18.974 8.450 -33.633 1.00 55.53 278 ASN A O 1
ATOM 2238 N N . ASN A 1 279 ? 19.027 6.676 -32.251 1.00 58.28 279 ASN A N 1
ATOM 2239 C CA . ASN A 1 279 ? 20.411 6.894 -31.831 1.00 58.28 279 ASN A CA 1
ATOM 2240 C C . ASN A 1 279 ? 21.389 5.880 -32.464 1.00 58.28 279 ASN A C 1
ATOM 2242 O O . ASN A 1 279 ? 21.482 4.745 -31.987 1.00 58.28 279 ASN A O 1
ATOM 2246 N N . PRO A 1 280 ? 22.173 6.279 -33.487 1.00 53.69 280 PRO A N 1
ATOM 2247 C CA . PRO A 1 280 ? 23.100 5.385 -34.187 1.00 53.69 280 PRO A CA 1
ATOM 2248 C C . PRO A 1 280 ? 24.244 4.869 -33.301 1.00 53.69 280 PRO A C 1
ATOM 2250 O O . PRO A 1 280 ? 24.844 3.847 -33.624 1.00 53.69 280 PRO A O 1
ATOM 2253 N N . ASN A 1 281 ? 24.524 5.529 -32.171 1.00 57.28 281 ASN A N 1
ATOM 2254 C CA . ASN A 1 281 ? 25.598 5.143 -31.253 1.00 57.28 281 ASN A CA 1
ATOM 2255 C C . ASN A 1 281 ? 25.137 4.158 -30.164 1.00 57.28 281 ASN A C 1
ATOM 2257 O O . ASN A 1 281 ? 25.966 3.660 -29.407 1.00 57.28 281 ASN A O 1
ATOM 2261 N N . GLY A 1 282 ? 23.828 3.900 -30.039 1.00 60.28 282 GLY A N 1
ATOM 2262 C CA . GLY A 1 282 ? 23.271 3.006 -29.015 1.00 60.28 282 GLY A CA 1
ATOM 2263 C C . GLY A 1 282 ? 23.417 3.492 -27.562 1.00 60.28 282 GLY A C 1
ATOM 2264 O O . GLY A 1 282 ? 23.162 2.719 -26.640 1.00 60.28 282 GLY A O 1
ATOM 2265 N N . ILE A 1 283 ? 23.819 4.750 -27.341 1.00 61.47 283 ILE A N 1
ATOM 2266 C CA . ILE A 1 283 ? 24.024 5.346 -26.009 1.00 61.47 283 ILE A CA 1
ATOM 2267 C C . ILE A 1 283 ? 22.781 6.146 -25.612 1.00 61.47 283 ILE A C 1
ATOM 2269 O O . ILE A 1 283 ? 22.289 6.958 -26.389 1.00 61.47 283 ILE A O 1
ATOM 2273 N N . ARG A 1 284 ? 22.265 5.951 -24.395 1.00 70.12 284 ARG A N 1
ATOM 2274 C CA . ARG A 1 284 ? 21.101 6.698 -23.901 1.00 70.12 284 ARG A CA 1
ATOM 2275 C C . ARG A 1 284 ? 21.532 7.943 -23.132 1.00 70.12 284 ARG A C 1
ATOM 2277 O O . ARG A 1 284 ? 22.346 7.857 -22.218 1.00 70.12 284 ARG A O 1
ATOM 2284 N N . GLU A 1 285 ? 20.953 9.089 -23.472 1.00 70.44 285 GLU A N 1
ATOM 2285 C CA . GLU A 1 285 ? 21.164 10.329 -22.727 1.00 70.44 285 GLU A CA 1
ATOM 2286 C C . GLU A 1 285 ? 20.199 10.412 -21.542 1.00 70.44 285 GLU A C 1
ATOM 2288 O O . GLU A 1 285 ? 18.984 10.250 -21.690 1.00 70.44 285 GLU A O 1
ATOM 2293 N N . TYR A 1 286 ? 20.748 10.674 -20.357 1.00 76.00 286 TYR A N 1
ATOM 2294 C CA . TYR A 1 286 ? 19.984 10.841 -19.126 1.00 76.00 286 TYR A CA 1
ATOM 2295 C C . TYR A 1 286 ? 20.175 12.256 -18.590 1.00 76.00 286 TYR A C 1
ATOM 2297 O O . TYR A 1 286 ? 21.283 12.652 -18.235 1.00 76.00 286 TYR A O 1
ATOM 2305 N N . ASN A 1 287 ? 19.075 12.997 -18.471 1.00 81.44 287 ASN A N 1
ATOM 2306 C CA . ASN A 1 287 ? 19.090 14.352 -17.911 1.00 81.44 287 ASN A CA 1
ATOM 2307 C C . ASN A 1 287 ? 18.982 14.356 -16.378 1.00 81.44 287 ASN A C 1
ATOM 2309 O O . ASN A 1 287 ? 19.198 15.385 -15.739 1.00 81.44 287 ASN A O 1
ATOM 2313 N N . ILE A 1 288 ? 18.634 13.213 -15.776 1.00 80.94 288 ILE A N 1
ATOM 2314 C CA . ILE A 1 288 ? 18.481 13.058 -14.330 1.00 80.94 288 ILE A CA 1
ATOM 2315 C C . ILE A 1 288 ? 19.639 12.208 -13.789 1.00 80.94 288 ILE A C 1
ATOM 2317 O O . ILE A 1 288 ? 19.828 11.075 -14.241 1.00 80.94 288 ILE A O 1
ATOM 2321 N N . PRO A 1 289 ? 20.377 12.688 -12.772 1.00 78.88 289 PRO A N 1
ATOM 2322 C CA . PRO A 1 289 ? 21.484 11.937 -12.195 1.00 78.88 289 PRO A CA 1
ATOM 2323 C C . PRO A 1 289 ? 21.003 10.672 -11.468 1.00 78.88 289 PRO A C 1
ATOM 2325 O O . PRO A 1 289 ? 20.027 10.690 -10.708 1.00 78.88 289 PRO A O 1
ATOM 2328 N N . PHE A 1 290 ? 21.756 9.580 -11.627 1.00 75.44 290 PHE A N 1
ATOM 2329 C CA . PHE A 1 290 ? 21.398 8.248 -11.117 1.00 75.44 290 PHE A CA 1
ATOM 2330 C C . PHE A 1 290 ? 21.315 8.141 -9.588 1.00 75.44 290 PHE A C 1
ATOM 2332 O O . PHE A 1 290 ? 20.639 7.257 -9.057 1.00 75.44 290 PHE A O 1
ATOM 2339 N N . ASN A 1 291 ? 21.942 9.073 -8.864 1.00 70.38 291 ASN A N 1
ATOM 2340 C CA . ASN A 1 291 ? 21.842 9.152 -7.405 1.00 70.38 291 ASN A CA 1
ATOM 2341 C C . ASN A 1 291 ? 20.405 9.449 -6.945 1.00 70.38 291 ASN A C 1
ATOM 2343 O O . ASN A 1 291 ? 19.974 8.951 -5.901 1.00 70.38 291 ASN A O 1
ATOM 2347 N N . ILE A 1 292 ? 19.653 10.224 -7.735 1.00 72.69 292 ILE A N 1
ATOM 2348 C CA . ILE A 1 292 ? 18.280 10.628 -7.415 1.00 72.69 292 ILE A CA 1
ATOM 2349 C C . ILE A 1 292 ? 17.310 9.535 -7.871 1.00 72.69 292 ILE A C 1
ATOM 2351 O O . ILE A 1 292 ? 16.600 8.944 -7.054 1.00 72.69 292 ILE A O 1
ATOM 2355 N N . ILE A 1 293 ? 17.320 9.214 -9.166 1.00 75.19 293 ILE A N 1
ATOM 2356 C CA . ILE A 1 293 ? 16.464 8.184 -9.764 1.00 75.19 293 ILE A CA 1
ATOM 2357 C C . ILE A 1 293 ? 17.360 7.214 -10.524 1.00 75.19 293 ILE A C 1
ATOM 2359 O O . ILE A 1 293 ? 18.073 7.614 -11.439 1.00 75.19 293 ILE A O 1
ATOM 2363 N N . GLY A 1 294 ? 17.304 5.936 -10.146 1.00 73.75 294 GLY A N 1
ATOM 2364 C CA . GLY A 1 294 ? 18.088 4.895 -10.806 1.00 73.75 294 GLY A CA 1
ATOM 2365 C C . GLY A 1 294 ? 17.725 4.762 -12.283 1.00 73.75 294 GLY A C 1
ATOM 2366 O O . GLY A 1 294 ? 16.568 4.966 -12.652 1.00 73.75 294 GLY A O 1
ATOM 2367 N N . GLU A 1 295 ? 18.714 4.394 -13.093 1.00 74.06 295 GLU A N 1
ATOM 2368 C CA . GLU A 1 295 ? 18.625 4.247 -14.549 1.00 74.06 295 GLU A CA 1
ATOM 2369 C C . GLU A 1 295 ? 17.362 3.487 -14.988 1.00 74.06 295 GLU A C 1
ATOM 2371 O O . GLU A 1 295 ? 16.512 4.035 -15.689 1.00 74.06 295 GLU A O 1
ATOM 2376 N N . HIS A 1 296 ? 17.156 2.286 -14.441 1.00 72.50 296 HIS A N 1
ATOM 2377 C CA . HIS A 1 296 ? 15.997 1.434 -14.726 1.00 72.50 296 HIS A CA 1
ATOM 2378 C C . HIS A 1 296 ? 14.644 2.119 -14.514 1.00 72.50 296 HIS A C 1
ATOM 2380 O O . HIS A 1 296 ? 13.736 1.984 -15.329 1.00 72.50 296 HIS A O 1
ATOM 2386 N N . ARG A 1 297 ? 14.505 2.925 -13.452 1.00 78.06 297 ARG A N 1
ATOM 2387 C CA . ARG A 1 297 ? 13.246 3.633 -13.168 1.00 78.06 297 ARG A CA 1
ATOM 2388 C C . ARG A 1 297 ? 12.973 4.726 -14.187 1.00 78.06 297 ARG A C 1
ATOM 2390 O O . ARG A 1 297 ? 11.821 4.912 -14.562 1.00 78.06 297 ARG A O 1
ATOM 2397 N N . GLN A 1 298 ? 14.010 5.430 -14.641 1.00 82.62 298 GLN A N 1
ATOM 2398 C CA . GLN A 1 298 ? 13.852 6.446 -15.683 1.00 82.62 298 GLN A CA 1
ATOM 2399 C C . GLN A 1 298 ? 13.369 5.808 -16.992 1.00 82.62 298 GLN A C 1
ATOM 2401 O O . GLN A 1 298 ? 12.496 6.361 -17.660 1.00 82.62 298 GLN A O 1
ATOM 2406 N N . ILE A 1 299 ? 13.876 4.613 -17.310 1.00 79.88 299 ILE A N 1
ATOM 2407 C CA . ILE A 1 299 ? 13.465 3.827 -18.478 1.00 79.88 299 ILE A CA 1
ATOM 2408 C C . ILE A 1 299 ? 12.020 3.339 -18.337 1.00 79.88 299 ILE A C 1
ATOM 2410 O O . ILE A 1 299 ? 11.225 3.573 -19.243 1.00 79.88 299 ILE A O 1
ATOM 2414 N N . ILE A 1 300 ? 11.655 2.738 -17.196 1.00 79.56 300 ILE A N 1
ATOM 2415 C CA . ILE A 1 300 ? 10.276 2.303 -16.909 1.00 79.56 300 ILE A CA 1
ATOM 2416 C C . ILE A 1 300 ? 9.297 3.462 -17.059 1.00 79.56 300 ILE A C 1
ATOM 2418 O O . ILE A 1 300 ? 8.235 3.303 -17.661 1.00 79.56 300 ILE A O 1
ATOM 2422 N N . TRP A 1 301 ? 9.615 4.619 -16.478 1.00 86.19 301 TRP A N 1
ATOM 2423 C CA . TRP A 1 301 ? 8.715 5.768 -16.489 1.00 86.19 301 TRP A CA 1
ATOM 2424 C C . TRP A 1 301 ? 8.549 6.347 -17.885 1.00 86.19 301 TRP A C 1
ATOM 2426 O O . TRP A 1 301 ? 7.423 6.666 -18.262 1.00 86.19 301 TRP A O 1
ATOM 2436 N N . SER A 1 302 ? 9.632 6.414 -18.661 1.00 84.19 302 SER A N 1
ATOM 2437 C CA . SER A 1 302 ? 9.555 6.846 -20.054 1.00 84.19 302 SER A CA 1
ATOM 2438 C C . SER A 1 302 ? 8.744 5.863 -20.908 1.00 84.19 302 SER A C 1
ATOM 2440 O O . SER A 1 302 ? 7.763 6.254 -21.535 1.00 84.19 302 SER A O 1
ATOM 2442 N N . PHE A 1 303 ? 9.025 4.558 -20.794 1.00 83.75 303 PHE A N 1
ATOM 2443 C CA . PHE A 1 303 ? 8.239 3.510 -21.452 1.00 83.75 303 PHE A CA 1
ATOM 2444 C C . PHE A 1 303 ? 6.750 3.601 -21.092 1.00 83.75 303 PHE A C 1
ATOM 2446 O O . PHE A 1 303 ? 5.879 3.547 -21.956 1.00 83.75 303 PHE A O 1
ATOM 2453 N N . SER A 1 304 ? 6.441 3.767 -19.804 1.00 85.62 304 SER A N 1
ATOM 2454 C CA . SER A 1 304 ? 5.060 3.868 -19.320 1.00 85.62 304 SER A CA 1
ATOM 2455 C C . SER A 1 304 ? 4.345 5.088 -19.900 1.00 85.62 304 SER A C 1
ATOM 2457 O O . SER A 1 304 ? 3.156 5.006 -20.209 1.00 85.62 304 SER A O 1
ATOM 2459 N N . TYR A 1 305 ? 5.059 6.202 -20.073 1.00 86.50 305 TYR A N 1
ATOM 2460 C CA . TYR A 1 305 ? 4.521 7.410 -20.687 1.00 86.50 305 TYR A CA 1
ATOM 2461 C C . TYR A 1 305 ? 4.234 7.216 -22.183 1.00 86.50 305 TYR A C 1
ATOM 2463 O O . TYR A 1 305 ? 3.124 7.518 -22.628 1.00 86.50 305 TYR A O 1
ATOM 2471 N N . ASP A 1 306 ? 5.162 6.624 -22.937 1.00 85.88 306 ASP A N 1
ATOM 2472 C CA . ASP A 1 306 ? 4.964 6.330 -24.364 1.00 85.88 306 ASP A CA 1
ATOM 2473 C C . ASP A 1 306 ? 3.758 5.411 -24.590 1.00 85.88 306 ASP A C 1
ATOM 2475 O O . ASP A 1 306 ? 2.961 5.599 -25.514 1.00 85.88 306 ASP A O 1
ATOM 2479 N N . ARG A 1 307 ? 3.576 4.429 -23.702 1.00 86.25 307 ARG A N 1
ATOM 2480 C CA . ARG A 1 307 ? 2.416 3.531 -23.723 1.00 86.25 307 ARG A CA 1
ATOM 2481 C C . ARG A 1 307 ? 1.135 4.254 -23.311 1.00 86.25 307 ARG A C 1
ATOM 2483 O O . ARG A 1 307 ? 0.106 4.063 -23.956 1.00 86.25 307 ARG A O 1
ATOM 2490 N N . PHE A 1 308 ? 1.177 5.133 -22.312 1.00 86.69 308 PHE A N 1
ATOM 2491 C CA . PHE A 1 308 ? 0.023 5.960 -21.950 1.00 86.69 308 PHE A CA 1
ATOM 2492 C C . PHE A 1 308 ? -0.486 6.787 -23.142 1.00 86.69 308 PHE A C 1
ATOM 2494 O O . PHE A 1 308 ? -1.691 6.797 -23.395 1.00 86.69 308 PHE A O 1
ATOM 2501 N N . LEU A 1 309 ? 0.410 7.397 -23.927 1.00 88.38 309 LEU A N 1
ATOM 2502 C CA . LEU A 1 309 ? 0.031 8.177 -25.113 1.00 88.38 309 LEU A CA 1
ATOM 2503 C C . LEU A 1 309 ? -0.694 7.350 -26.187 1.00 88.38 309 LEU A C 1
ATOM 2505 O O . LEU A 1 309 ? -1.514 7.896 -26.923 1.00 88.38 309 LEU A O 1
ATOM 2509 N N . GLN A 1 310 ? -0.448 6.039 -26.260 1.00 88.25 310 GLN A N 1
ATOM 2510 C CA . GLN A 1 310 ? -1.135 5.147 -27.203 1.00 88.25 310 GLN A CA 1
ATOM 2511 C C . GLN A 1 310 ? -2.593 4.885 -26.800 1.00 88.25 310 GLN A C 1
ATOM 2513 O O . GLN A 1 310 ? -3.444 4.683 -27.667 1.00 88.25 310 GLN A O 1
ATOM 2518 N N . ARG A 1 311 ? -2.898 4.865 -25.494 1.00 88.06 311 ARG A N 1
ATOM 2519 C CA . ARG A 1 311 ? -4.241 4.581 -24.955 1.00 88.06 311 ARG A CA 1
ATOM 2520 C C . ARG A 1 311 ? -4.549 5.442 -23.715 1.00 88.06 311 ARG A C 1
ATOM 2522 O O . ARG A 1 311 ? -4.696 4.894 -22.623 1.00 88.06 311 ARG A O 1
ATOM 2529 N N . PRO A 1 312 ? -4.720 6.769 -23.850 1.00 86.00 312 PRO A N 1
ATOM 2530 C CA . PRO A 1 312 ? -4.783 7.682 -22.701 1.00 86.00 312 PRO A CA 1
ATOM 2531 C C . PRO A 1 312 ? -6.053 7.538 -21.849 1.00 86.00 312 PRO A C 1
ATOM 2533 O O . PRO A 1 312 ? -6.040 7.840 -20.661 1.00 86.00 312 PRO A O 1
ATOM 2536 N N . TRP A 1 313 ? -7.157 7.079 -22.445 1.00 84.00 313 TRP A N 1
ATOM 2537 C CA . TRP A 1 313 ? -8.460 7.027 -21.774 1.00 84.00 313 TRP A CA 1
ATOM 2538 C C . TRP A 1 313 ? -8.676 5.746 -20.971 1.00 84.00 313 TRP A C 1
ATOM 2540 O O . TRP A 1 313 ? -9.105 5.791 -19.823 1.00 84.00 313 TRP A O 1
ATOM 2550 N N . LEU A 1 314 ? -8.399 4.598 -21.589 1.00 83.69 314 LEU A N 1
ATOM 2551 C CA . LEU A 1 314 ? -8.698 3.280 -21.024 1.00 83.69 314 LEU A CA 1
ATOM 2552 C C . LEU A 1 314 ? -7.437 2.493 -20.659 1.00 83.69 314 LEU A C 1
ATOM 2554 O O . LEU A 1 314 ? -7.535 1.487 -19.962 1.00 83.69 314 LEU A O 1
ATOM 2558 N N . GLY A 1 315 ? -6.258 2.939 -21.096 1.00 86.50 315 GLY A N 1
ATOM 2559 C CA . GLY A 1 315 ? -5.003 2.230 -20.876 1.00 86.50 315 GLY A CA 1
ATOM 2560 C C . GLY A 1 315 ? -4.973 0.845 -21.525 1.00 86.50 315 GLY A C 1
ATOM 2561 O O . GLY A 1 315 ? -5.718 0.540 -22.458 1.00 86.50 315 GLY A O 1
ATOM 2562 N N . PHE A 1 316 ? -4.074 0.005 -21.018 1.00 86.12 316 PHE A N 1
ATOM 2563 C CA . PHE A 1 316 ? -3.923 -1.386 -21.449 1.00 86.12 316 PHE A CA 1
ATOM 2564 C C . PHE A 1 316 ? -4.621 -2.393 -20.536 1.00 86.12 316 PHE A C 1
ATOM 2566 O O . PHE A 1 316 ? -4.656 -3.561 -20.891 1.00 86.12 316 PHE A O 1
ATOM 2573 N N . GLY A 1 317 ? -5.190 -1.936 -19.417 1.00 84.94 317 GLY A N 1
ATOM 2574 C CA . GLY A 1 317 ? -5.835 -2.762 -18.400 1.00 84.94 317 GLY A CA 1
ATOM 2575 C C . GLY A 1 317 ? -5.061 -2.797 -17.071 1.00 84.94 317 GLY A C 1
ATOM 2576 O O . GLY A 1 317 ? -3.862 -2.501 -17.033 1.00 84.94 317 GLY A O 1
ATOM 2577 N N . PRO A 1 318 ? -5.722 -3.138 -15.951 1.00 83.06 318 PRO A N 1
ATOM 2578 C CA . PRO A 1 318 ? -5.056 -3.396 -14.674 1.00 83.06 318 PRO A CA 1
ATOM 2579 C C . PRO A 1 318 ? -4.140 -4.627 -14.725 1.00 83.06 318 PRO A C 1
ATOM 2581 O O . PRO A 1 318 ? -4.515 -5.644 -15.303 1.00 83.06 318 PRO A O 1
ATOM 2584 N N . ASP A 1 319 ? -2.987 -4.555 -14.049 1.00 82.75 319 ASP A N 1
ATOM 2585 C CA . ASP A 1 319 ? -2.050 -5.678 -13.828 1.00 82.75 319 ASP A CA 1
ATOM 2586 C C . ASP A 1 319 ? -1.521 -6.371 -15.102 1.00 82.75 319 ASP A C 1
ATOM 2588 O O . ASP A 1 319 ? -1.176 -7.547 -15.082 1.00 82.75 319 ASP A O 1
ATOM 2592 N N . VAL A 1 320 ? -1.425 -5.638 -16.214 1.00 84.62 320 VAL A N 1
ATOM 2593 C CA . VAL A 1 320 ? -0.865 -6.148 -17.484 1.00 84.62 320 VAL A CA 1
ATOM 2594 C C . VAL A 1 320 ? 0.341 -5.350 -17.970 1.00 84.62 320 VAL A C 1
ATOM 2596 O O . VAL A 1 320 ? 0.740 -5.473 -19.122 1.00 84.62 320 VAL A O 1
ATOM 2599 N N . SER A 1 321 ? 0.964 -4.540 -17.106 1.00 79.94 321 SER A N 1
ATOM 2600 C CA . SER A 1 321 ? 2.157 -3.752 -17.461 1.00 79.94 321 SER A CA 1
ATOM 2601 C C . SER A 1 321 ? 3.300 -4.616 -18.005 1.00 79.94 321 SER A C 1
ATOM 2603 O O . SER A 1 321 ? 4.030 -4.173 -18.888 1.00 79.94 321 SER A O 1
ATOM 2605 N N . GLY A 1 322 ? 3.413 -5.858 -17.520 1.00 78.19 322 GLY A N 1
ATOM 2606 C CA . GLY A 1 322 ? 4.378 -6.858 -17.981 1.00 78.19 322 GLY A CA 1
ATOM 2607 C C . GLY A 1 322 ? 4.096 -7.458 -19.358 1.00 78.19 322 GLY A C 1
ATOM 2608 O O . GLY A 1 322 ? 4.993 -8.046 -19.957 1.00 78.19 322 GLY A O 1
ATOM 2609 N N . ASP A 1 323 ? 2.876 -7.300 -19.866 1.00 81.88 323 ASP A N 1
ATOM 2610 C CA . ASP A 1 323 ? 2.398 -7.920 -21.105 1.00 81.88 323 ASP A CA 1
ATOM 2611 C C . ASP A 1 323 ? 2.150 -6.890 -22.220 1.00 81.88 323 ASP A C 1
ATOM 2613 O O . ASP A 1 323 ? 1.770 -7.244 -23.337 1.00 81.88 323 ASP A O 1
ATOM 2617 N N . ILE A 1 324 ? 2.411 -5.608 -21.947 1.00 84.44 324 ILE A N 1
ATOM 2618 C CA . ILE A 1 324 ? 2.383 -4.547 -22.956 1.00 84.44 324 ILE A CA 1
ATOM 2619 C C . ILE A 1 324 ? 3.469 -4.830 -24.013 1.00 84.44 324 ILE A C 1
ATOM 2621 O O . ILE A 1 324 ? 4.581 -5.212 -23.652 1.00 84.44 324 ILE A O 1
ATOM 2625 N N . PRO A 1 325 ? 3.214 -4.622 -25.318 1.00 81.00 325 PRO A N 1
ATOM 2626 C CA . PRO A 1 325 ? 4.254 -4.740 -26.339 1.00 81.00 325 PRO A CA 1
ATOM 2627 C C . PRO A 1 325 ? 5.510 -3.931 -25.974 1.00 81.00 325 PRO A C 1
ATOM 2629 O O . PRO A 1 325 ? 5.402 -2.795 -25.515 1.00 81.00 325 PRO A O 1
ATOM 2632 N N . GLY A 1 326 ? 6.694 -4.523 -26.135 1.00 73.81 326 GLY A N 1
ATOM 2633 C CA . GLY A 1 326 ? 7.967 -3.925 -25.714 1.00 73.81 326 GLY A CA 1
ATOM 2634 C C . GLY A 1 326 ? 8.292 -4.063 -24.219 1.00 73.81 326 GLY A C 1
ATOM 2635 O O . GLY A 1 326 ? 9.395 -3.732 -23.813 1.00 73.81 326 GLY A O 1
ATOM 2636 N N . ALA A 1 327 ? 7.388 -4.590 -23.385 1.00 72.81 327 ALA A N 1
ATOM 2637 C CA . ALA A 1 327 ? 7.665 -4.855 -21.971 1.00 72.81 327 ALA A CA 1
ATOM 2638 C C . ALA A 1 327 ? 8.775 -5.905 -21.791 1.00 72.81 327 ALA A C 1
ATOM 2640 O O . ALA A 1 327 ? 9.724 -5.727 -21.037 1.00 72.81 327 ALA A O 1
ATOM 2641 N N . LYS A 1 328 ? 8.679 -7.019 -22.515 1.00 69.88 328 LYS A N 1
ATOM 2642 C CA . LYS A 1 328 ? 9.608 -8.152 -22.381 1.00 69.88 328 LYS A CA 1
ATOM 2643 C C . LYS A 1 328 ? 10.878 -7.982 -23.220 1.00 69.88 328 LYS A C 1
ATOM 2645 O O . LYS A 1 328 ? 11.612 -8.944 -23.419 1.00 69.88 328 LYS A O 1
ATOM 2650 N N . GLU A 1 329 ? 11.142 -6.780 -23.722 1.00 66.94 329 GLU A N 1
ATOM 2651 C CA . GLU A 1 329 ? 12.381 -6.491 -24.435 1.00 66.94 329 GLU A CA 1
ATOM 2652 C C . GLU A 1 329 ? 13.497 -6.158 -23.443 1.00 66.94 329 GLU A C 1
ATOM 2654 O O . GLU A 1 329 ? 13.295 -5.478 -22.434 1.00 66.94 329 GLU A O 1
ATOM 2659 N N . THR A 1 330 ? 14.692 -6.668 -23.729 1.00 60.19 330 THR A N 1
ATOM 2660 C CA . THR A 1 330 ? 15.902 -6.342 -22.977 1.00 60.19 330 THR A CA 1
ATOM 2661 C C . THR A 1 330 ? 16.296 -4.903 -23.269 1.00 60.19 330 THR A C 1
ATOM 2663 O O . THR A 1 330 ? 16.447 -4.525 -24.436 1.00 60.19 330 THR A O 1
ATOM 2666 N N . VAL A 1 331 ? 16.505 -4.109 -22.223 1.00 59.44 331 VAL A N 1
ATOM 2667 C CA . VAL A 1 331 ? 16.958 -2.723 -22.355 1.00 59.44 331 VAL A CA 1
ATOM 2668 C C . VAL A 1 331 ? 18.350 -2.689 -22.997 1.00 59.44 331 VAL A C 1
ATOM 2670 O O . VAL A 1 331 ? 19.353 -3.021 -22.367 1.00 59.44 331 VAL A O 1
ATOM 2673 N N . LYS A 1 332 ? 18.433 -2.249 -24.256 1.00 54.16 332 LYS A N 1
ATOM 2674 C CA . LYS A 1 332 ? 19.717 -1.948 -24.904 1.00 54.16 332 LYS A CA 1
ATOM 2675 C C . LYS A 1 332 ? 20.300 -0.651 -24.328 1.00 54.16 332 LYS A C 1
ATOM 2677 O O . LYS A 1 332 ? 19.566 0.316 -24.112 1.00 54.16 332 LYS A O 1
ATOM 2682 N N . GLY A 1 333 ? 21.616 -0.636 -24.099 1.00 53.69 333 GLY A N 1
ATOM 2683 C CA . GLY A 1 333 ? 22.335 0.524 -23.556 1.00 53.69 333 GLY A CA 1
ATOM 2684 C C . GLY A 1 333 ? 22.251 0.681 -22.034 1.00 53.69 333 GLY A C 1
ATOM 2685 O O . GLY A 1 333 ? 22.538 1.765 -21.537 1.00 53.69 333 GLY A O 1
ATOM 2686 N N . TRP A 1 334 ? 21.862 -0.372 -21.304 1.00 55.19 334 TRP A N 1
ATOM 2687 C CA . TRP A 1 334 ? 21.998 -0.427 -19.847 1.00 55.19 334 TRP A CA 1
ATOM 2688 C C . TRP A 1 334 ? 23.478 -0.313 -19.479 1.00 55.19 334 TRP A C 1
ATOM 2690 O O . TRP A 1 334 ? 24.262 -1.184 -19.859 1.00 55.19 334 TRP A O 1
ATOM 2700 N N . HIS A 1 335 ? 23.884 0.719 -18.738 1.00 52.34 335 HIS A N 1
ATOM 2701 C CA . HIS A 1 335 ? 25.245 0.763 -18.204 1.00 52.34 335 HIS A CA 1
ATOM 2702 C C . HIS A 1 335 ? 25.359 -0.245 -17.051 1.00 52.34 335 HIS A C 1
ATOM 2704 O O . HIS A 1 335 ? 24.821 0.016 -15.969 1.00 52.34 335 HIS A O 1
ATOM 2710 N N . PRO A 1 336 ? 26.086 -1.375 -17.176 1.00 49.38 336 PRO A N 1
ATOM 2711 C CA . PRO A 1 336 ? 26.201 -2.362 -16.106 1.00 49.38 336 PRO A CA 1
ATOM 2712 C C . PRO A 1 336 ? 27.211 -1.896 -15.048 1.00 49.38 336 PRO A C 1
ATOM 2714 O O . PRO A 1 336 ? 28.014 -2.656 -14.524 1.00 49.38 336 PRO A O 1
ATOM 2717 N N . SER A 1 337 ? 27.174 -0.613 -14.691 1.00 45.41 337 SER A N 1
ATOM 2718 C CA . SER A 1 337 ? 28.199 0.045 -13.884 1.00 45.41 337 SER A CA 1
ATOM 2719 C C . SER A 1 337 ? 28.278 -0.472 -12.446 1.00 45.41 337 SER A C 1
ATOM 2721 O O . SER A 1 337 ? 29.296 -0.263 -11.787 1.00 45.41 337 SER A O 1
ATOM 2723 N N . LYS A 1 338 ? 27.233 -1.152 -11.951 1.00 43.38 338 LYS A N 1
ATOM 2724 C CA . LYS A 1 338 ? 27.221 -1.748 -10.611 1.00 43.38 338 LYS A CA 1
ATOM 2725 C C . LYS A 1 338 ? 27.726 -3.195 -10.611 1.00 43.38 338 LYS A C 1
ATOM 2727 O O . LYS A 1 338 ? 28.666 -3.501 -9.886 1.00 43.38 338 LYS A O 1
ATOM 2732 N N . TYR A 1 339 ? 27.170 -4.056 -11.464 1.00 45.78 339 TYR A N 1
ATOM 2733 C CA . TYR A 1 339 ? 27.547 -5.473 -11.510 1.00 45.78 339 TYR A CA 1
ATOM 2734 C C . TYR A 1 339 ? 28.947 -5.703 -12.094 1.00 45.78 339 TYR A C 1
ATOM 2736 O O . TYR A 1 339 ? 29.662 -6.569 -11.594 1.00 45.78 339 TYR A O 1
ATOM 2744 N N . GLU A 1 340 ? 29.393 -4.898 -13.067 1.00 44.34 340 GLU A N 1
ATOM 2745 C CA . GLU A 1 340 ? 30.768 -4.987 -13.593 1.00 44.34 340 GLU A CA 1
ATOM 2746 C C . GLU A 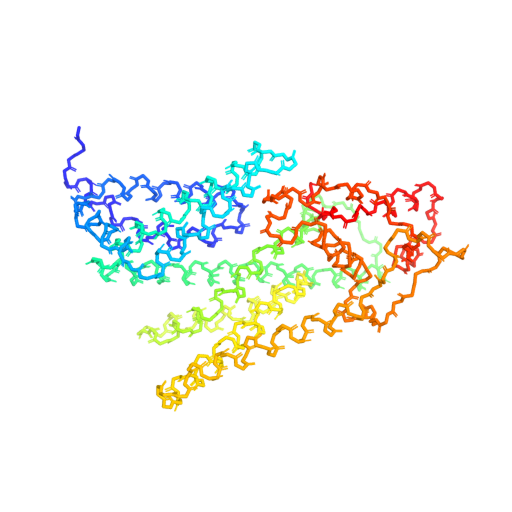1 340 ? 31.823 -4.540 -12.578 1.00 44.34 340 GLU A C 1
ATOM 2748 O O . GLU A 1 340 ? 32.924 -5.087 -12.562 1.00 44.34 340 GLU A O 1
ATOM 2753 N N . LYS A 1 341 ? 31.496 -3.576 -11.704 1.00 46.81 341 LYS A N 1
ATOM 2754 C CA . LYS A 1 341 ? 32.402 -3.136 -10.631 1.00 46.81 341 LYS A CA 1
ATOM 2755 C C . LYS A 1 341 ? 32.498 -4.145 -9.494 1.00 46.81 341 LYS A C 1
ATOM 2757 O O . LYS A 1 341 ? 33.569 -4.297 -8.917 1.00 46.81 341 LYS A O 1
ATOM 2762 N N . GLU A 1 342 ? 31.392 -4.804 -9.160 1.00 46.81 342 GLU A N 1
ATOM 2763 C CA . GLU A 1 342 ? 31.336 -5.782 -8.070 1.00 46.81 342 GLU A CA 1
ATOM 2764 C C . GLU A 1 342 ? 31.846 -7.170 -8.502 1.00 46.81 342 GLU A C 1
ATOM 2766 O O . GLU A 1 342 ? 32.327 -7.925 -7.661 1.00 46.81 342 GLU A O 1
ATOM 2771 N N . ASN A 1 343 ? 31.803 -7.503 -9.801 1.00 48.69 343 ASN A N 1
ATOM 2772 C CA . ASN A 1 343 ? 32.187 -8.820 -10.319 1.00 48.69 343 ASN A CA 1
ATOM 2773 C C . ASN A 1 343 ? 33.013 -8.743 -11.624 1.00 48.69 343 ASN A C 1
ATOM 2775 O O . ASN A 1 343 ? 32.541 -9.143 -12.693 1.00 48.69 343 ASN A O 1
ATOM 2779 N N . PRO A 1 344 ? 34.281 -8.293 -11.561 1.00 56.69 344 PRO A N 1
ATOM 2780 C CA . PRO A 1 344 ? 35.120 -8.080 -12.747 1.00 56.69 344 PRO A CA 1
ATOM 2781 C C . PRO A 1 344 ? 35.432 -9.364 -13.541 1.00 56.69 344 PRO A C 1
ATOM 2783 O O . PRO A 1 344 ? 35.759 -9.297 -14.724 1.00 56.69 344 PRO A O 1
ATOM 2786 N N . ASN A 1 345 ? 35.293 -10.538 -12.916 1.00 60.62 345 ASN A N 1
ATOM 2787 C CA . ASN A 1 345 ? 35.662 -11.835 -13.492 1.00 60.62 345 ASN A CA 1
ATOM 2788 C C . ASN A 1 345 ? 34.503 -12.573 -14.186 1.00 60.62 345 ASN A C 1
ATOM 2790 O O . ASN A 1 345 ? 34.668 -13.726 -14.585 1.00 60.62 345 ASN A O 1
ATOM 2794 N N . TRP A 1 346 ? 33.318 -11.966 -14.304 1.00 58.88 346 TRP A N 1
ATOM 2795 C CA . TRP A 1 346 ? 32.197 -12.612 -14.989 1.00 58.88 346 TRP A CA 1
ATOM 2796 C C . TRP A 1 346 ? 32.464 -12.775 -16.485 1.00 58.88 346 TRP A C 1
ATOM 2798 O O . TRP A 1 346 ? 32.945 -11.866 -17.163 1.00 58.88 346 TRP A O 1
ATOM 2808 N N . THR A 1 347 ? 32.116 -13.948 -17.009 1.00 60.22 347 THR A N 1
ATOM 2809 C CA . THR A 1 347 ? 32.143 -14.209 -18.453 1.00 60.22 347 THR A CA 1
ATOM 2810 C C . THR A 1 347 ? 31.103 -13.350 -19.173 1.00 60.22 347 THR A C 1
ATOM 2812 O O . THR A 1 347 ? 30.109 -12.926 -18.584 1.00 60.22 347 THR A O 1
ATOM 2815 N N . GLU A 1 348 ? 31.299 -13.103 -20.467 1.00 54.41 348 GLU A N 1
ATOM 2816 C CA . GLU A 1 348 ? 30.372 -12.308 -21.283 1.00 54.41 348 GLU A CA 1
ATOM 2817 C C . GLU A 1 348 ? 28.937 -12.859 -21.251 1.00 54.41 348 GLU A C 1
ATOM 2819 O O . GLU A 1 348 ? 27.988 -12.098 -21.106 1.00 54.41 348 GLU A O 1
ATOM 2824 N N . ASN A 1 349 ? 28.773 -14.185 -21.231 1.00 49.81 349 ASN A N 1
ATOM 2825 C CA . ASN A 1 349 ? 27.466 -14.830 -21.086 1.00 49.81 349 ASN A CA 1
ATOM 2826 C C . ASN A 1 349 ? 26.833 -14.615 -19.702 1.00 49.81 349 ASN A C 1
ATOM 2828 O O . ASN A 1 349 ? 25.621 -14.448 -19.611 1.00 49.81 349 ASN A O 1
ATOM 2832 N N . GLN A 1 350 ? 27.629 -14.578 -18.627 1.00 49.00 350 GLN A N 1
ATOM 2833 C CA . GLN A 1 350 ? 27.136 -14.269 -17.278 1.00 49.00 350 GLN A CA 1
ATOM 2834 C C . GLN A 1 350 ? 26.751 -12.794 -17.152 1.00 49.00 350 GLN A C 1
ATOM 2836 O O . GLN A 1 350 ? 25.691 -12.491 -16.613 1.00 49.00 350 GLN A O 1
ATOM 2841 N N . ARG A 1 351 ? 27.556 -11.880 -17.707 1.00 53.09 351 ARG A N 1
ATOM 2842 C CA . ARG A 1 351 ? 27.198 -10.457 -17.798 1.00 53.09 351 ARG A CA 1
ATOM 2843 C C . ARG A 1 351 ? 25.905 -10.269 -18.586 1.00 53.09 351 ARG A C 1
ATOM 2845 O O . ARG A 1 351 ? 25.000 -9.604 -18.107 1.00 53.09 351 ARG A O 1
ATOM 2852 N N . ASN A 1 352 ? 25.773 -10.930 -19.733 1.00 49.34 352 ASN A N 1
ATOM 2853 C CA . ASN A 1 352 ? 24.562 -10.875 -20.549 1.00 49.34 352 ASN A CA 1
ATOM 2854 C C . ASN A 1 352 ? 23.341 -11.473 -19.839 1.00 49.34 352 ASN A C 1
ATOM 2856 O O . ASN A 1 352 ? 22.251 -10.947 -20.010 1.00 49.34 352 ASN A O 1
ATOM 2860 N N . PHE A 1 353 ? 23.504 -12.513 -19.017 1.00 44.78 353 PHE A N 1
ATOM 2861 C CA . PHE A 1 353 ? 22.419 -13.093 -18.217 1.00 44.78 353 PHE A CA 1
ATOM 2862 C C . PHE A 1 353 ? 21.919 -12.137 -17.121 1.00 44.78 353 PHE A C 1
ATOM 2864 O O . PHE A 1 353 ? 20.716 -11.967 -16.958 1.00 44.78 353 PHE A O 1
ATOM 2871 N N . TRP A 1 354 ? 22.826 -11.463 -16.406 1.00 44.44 354 TRP A N 1
ATOM 2872 C CA . TRP A 1 354 ? 22.464 -10.490 -15.363 1.00 44.44 354 TRP A CA 1
ATOM 2873 C C . TRP A 1 354 ? 22.056 -9.114 -15.914 1.00 44.44 354 TRP A C 1
ATOM 2875 O O . TRP A 1 354 ? 21.359 -8.371 -15.232 1.00 44.44 354 TRP A O 1
ATOM 2885 N N . ASN A 1 355 ? 22.430 -8.793 -17.157 1.00 47.72 355 ASN A N 1
ATOM 2886 C CA . ASN A 1 355 ? 22.005 -7.584 -17.875 1.00 47.72 355 ASN A CA 1
ATOM 2887 C C . ASN A 1 355 ? 20.614 -7.719 -18.525 1.00 47.72 355 ASN A C 1
ATOM 2889 O O . ASN A 1 355 ? 20.135 -6.775 -19.153 1.00 47.72 355 ASN A O 1
ATOM 2893 N N . GLN A 1 356 ? 19.951 -8.871 -18.392 1.00 43.72 356 GLN A N 1
ATOM 2894 C CA . GLN A 1 356 ? 18.573 -9.082 -18.840 1.00 43.72 356 GLN A CA 1
ATOM 2895 C C . GLN A 1 356 ? 17.572 -8.647 -17.761 1.00 43.72 356 GLN A C 1
ATOM 2897 O O . GLN A 1 356 ? 16.760 -9.438 -17.290 1.00 43.72 356 GLN A O 1
ATOM 2902 N N . GLU A 1 357 ? 17.599 -7.374 -17.366 1.00 50.38 357 GLU A N 1
ATOM 2903 C CA . GLU A 1 357 ? 16.440 -6.787 -16.691 1.00 50.38 357 GLU A CA 1
ATOM 2904 C C . GLU A 1 357 ? 15.428 -6.367 -17.771 1.00 50.38 357 GLU A C 1
ATOM 2906 O O . GLU A 1 357 ? 15.701 -5.516 -18.624 1.00 50.38 357 GLU A O 1
ATOM 2911 N N . TYR A 1 358 ? 14.260 -7.013 -17.775 1.00 49.41 358 TYR A N 1
ATOM 2912 C CA . TYR A 1 358 ? 13.156 -6.640 -18.656 1.00 49.41 358 TYR A CA 1
ATOM 2913 C C . TYR A 1 358 ? 12.614 -5.267 -18.249 1.00 49.41 358 TYR A C 1
ATOM 2915 O O . TYR A 1 358 ? 12.655 -4.888 -17.072 1.00 49.41 358 TYR A O 1
ATOM 2923 N N . ILE A 1 359 ? 12.062 -4.522 -19.209 1.00 54.50 359 ILE A N 1
ATOM 2924 C CA . ILE A 1 359 ? 11.623 -3.139 -18.984 1.00 54.50 359 ILE A CA 1
ATOM 2925 C C . ILE A 1 359 ? 10.670 -3.030 -17.775 1.00 54.50 359 ILE A C 1
ATOM 2927 O O . ILE A 1 359 ? 10.966 -2.233 -16.896 1.00 54.50 359 ILE A O 1
ATOM 2931 N N . PRO A 1 360 ? 9.613 -3.848 -17.613 1.00 43.03 360 PRO A N 1
ATOM 2932 C CA . PRO A 1 360 ? 8.774 -3.869 -16.426 1.00 43.03 360 PRO A CA 1
ATOM 2933 C C . PRO A 1 360 ? 8.934 -5.150 -15.598 1.00 43.03 360 PRO A C 1
ATOM 2935 O O . PRO A 1 360 ? 8.018 -5.456 -14.830 1.00 43.03 360 PRO A O 1
ATOM 2938 N N . SER A 1 361 ? 10.033 -5.918 -15.710 1.00 39.00 361 SER A N 1
ATOM 2939 C CA . SER A 1 361 ? 10.242 -6.981 -14.718 1.00 39.00 361 SER A CA 1
ATOM 2940 C C . SER A 1 361 ? 10.483 -6.317 -13.373 1.00 39.00 361 SER A C 1
ATOM 2942 O O . SER A 1 361 ? 11.575 -5.843 -13.066 1.00 39.00 361 SER A O 1
ATOM 2944 N N . HIS A 1 362 ? 9.434 -6.284 -12.557 1.00 38.50 362 HIS A N 1
ATOM 2945 C CA . HIS A 1 362 ? 9.613 -6.243 -11.125 1.00 38.50 362 HIS A CA 1
ATOM 2946 C C . HIS A 1 362 ? 10.597 -7.365 -10.752 1.00 38.50 362 HIS A C 1
ATOM 2948 O O . HIS A 1 362 ? 10.414 -8.491 -11.214 1.00 38.50 362 HIS A O 1
ATOM 2954 N N . PRO A 1 363 ? 11.589 -7.108 -9.886 1.00 31.83 363 PRO A N 1
ATOM 2955 C CA . PRO A 1 363 ? 12.499 -8.130 -9.359 1.00 31.83 363 PRO A CA 1
ATOM 2956 C C . PRO A 1 363 ? 11.802 -9.092 -8.371 1.00 31.83 363 PRO A C 1
ATOM 2958 O O . PRO A 1 363 ? 12.417 -9.604 -7.441 1.00 31.83 363 PRO A O 1
ATOM 2961 N N . HIS A 1 364 ? 10.497 -9.312 -8.538 1.00 30.16 364 HIS A N 1
ATOM 2962 C CA . HIS A 1 364 ? 9.663 -10.168 -7.706 1.00 30.16 364 HIS A CA 1
ATOM 2963 C C . HIS A 1 364 ? 8.834 -11.081 -8.610 1.00 30.16 364 HIS A C 1
ATOM 2965 O O . HIS A 1 364 ? 7.635 -10.879 -8.798 1.00 30.16 364 HIS A O 1
ATOM 2971 N N . SER A 1 365 ? 9.508 -12.074 -9.179 1.00 26.08 365 SER A N 1
ATOM 2972 C CA . SER A 1 365 ? 8.909 -13.372 -9.485 1.00 26.08 365 SER A CA 1
ATOM 2973 C C . SER A 1 365 ? 9.600 -14.414 -8.627 1.00 26.08 365 SER A C 1
ATOM 2975 O O . SER A 1 365 ? 10.848 -14.464 -8.734 1.00 26.08 365 SER A O 1
#